Protein 8GPM (pdb70)

Organism: Acinetobacter baumannii (NCBI:txid470)

Foldseek 3Di:
DQWEEDPNATEAAPPQFFAPPQDHAYGAEYEEHLEYEEHPEYNHQPQAHEYEEHLEYHYHNEYEEEHHHAYFYAYALEYEEAQEYEYSEAEEHLEYEEANEYEYHLEYAEHLEYEYHPEYDDHNHYHYYQFYWYDHPIDTDGGDDPVRSVVSVVVSVVSSVVRVVCVVDPDDDDDDPDDDPPDDDPCPPPVVD

Nearest PDB structures (foldseek):
  8gpm-assembly1_A  TM=1.005E+00  e=8.589E-35  Acinetobacter baumannii
  8gpp-assembly1_C  TM=1.002E+00  e=5.415E-30  Acinetobacter baumannii
  2fko-assembly1_A  TM=9.819E-01  e=1.852E-15  Pyrococcus horikoshii OT3
  7zw9-assembly1_A-3  TM=9.863E-01  e=2.663E-15  Burkholderia pseudomallei
  1xhd-assembly1_A  TM=9.890E-01  e=2.805E-15  Bacillus cereus ATCC 14579

Sequence (193 aa):
MPCYSIDGVIPVVSPDAFVHPTAVLIGDVIIEAGVYVGPFASLRADFGRIHINQNANIQDSCTVHGFFPQSVTLVEEMGHIGHGAILHGCRIGKNVLVGMNSVILDYAEIGENTIIGANSLVKTTKDIIPANVLAMGSPAKVARDLSEQEKKWKTRGTQEYMELAQRCLNNSMQEVQPLSSESDDRLTYKDFSSSN

B-factor: mean 31.34, std 11.96, range [17.7, 109.55]

InterPro domains:
  IPR001451 Hexapeptide repeat [PF00132] (88-122)
  IPR011004 Trimeric LpxA-like superfamily [SSF51161] (2-171)
  IPR050484 Transferase Hexapeptide/Carbonic Anhydrase [PTHR13061] (5-174)

Radius of gyration: 17.25 Å; Cα contacts (8 Å, |Δi|>4): 550; chains: 1; bounding box: 54×41×32 Å

Structure (mmCIF, N/CA/C/O backbone):
data_8GPM
#
_entry.id   8GPM
#
_cell.length_a   108.698
_cell.length_b   108.698
_cell.length_c   108.698
_cell.angle_alpha   90.000
_cell.angle_beta   90.000
_cell.angle_gamma   90.000
#
_symmetry.space_group_name_H-M   'I 2 3'
#
loop_
_entity.id
_entity.type
_entity.pdbx_description
1 polymer 'Carbonic anhydrase'
2 non-polymer GLYCEROL
3 non-polymer 'ZINC ION'
4 non-polymer 'CALCIUM ION'
5 water water
#
loop_
_atom_site.group_PDB
_atom_site.id
_atom_site.type_symbol
_atom_site.label_atom_id
_atom_site.label_alt_id
_atom_site.label_comp_id
_atom_site.label_asym_id
_atom_site.label_entity_id
_atom_site.label_seq_id
_atom_site.pdbx_PDB_ins_code
_atom_site.Cartn_x
_atom_site.Cartn_y
_atom_site.Cartn_z
_atom_site.occupancy
_atom_site.B_iso_or_equiv
_atom_site.auth_seq_id
_atom_site.auth_comp_id
_atom_site.auth_asym_id
_atom_site.auth_atom_id
_atom_site.pdbx_PDB_model_num
ATOM 1 N N . MET A 1 1 ? 10.477 -12.436 3.588 1.00 52.11 1 MET A N 1
ATOM 2 C CA . MET A 1 1 ? 11.337 -13.203 2.679 1.00 47.99 1 MET A CA 1
ATOM 3 C C . MET A 1 1 ? 12.546 -13.773 3.429 1.00 41.17 1 MET A C 1
ATOM 4 O O . MET A 1 1 ? 13.390 -13.010 3.913 1.00 43.11 1 MET A O 1
ATOM 6 N N . PRO A 1 2 ? 12.664 -15.102 3.546 1.00 38.82 2 PRO A N 1
ATOM 7 C CA . PRO A 1 2 ? 13.789 -15.626 4.316 1.00 33.91 2 PRO A CA 1
ATOM 8 C C . PRO A 1 2 ? 15.094 -15.628 3.540 1.00 30.21 2 PRO A C 1
ATOM 9 O O . PRO A 1 2 ? 16.125 -15.820 4.178 1.00 29.65 2 PRO A O 1
ATOM 13 N N . CYS A 1 3 ? 15.102 -15.347 2.224 1.00 32.37 3 CYS A N 1
ATOM 14 C CA . CYS A 1 3 ? 16.319 -15.487 1.415 1.00 34.26 3 CYS A CA 1
ATOM 15 C C . CYS A 1 3 ? 16.992 -14.143 1.129 1.00 28.91 3 CYS A C 1
ATOM 16 O O . CYS A 1 3 ? 16.331 -13.139 0.844 1.00 26.61 3 CYS A O 1
ATOM 19 N N . TYR A 1 4 ? 18.326 -14.124 1.240 1.00 27.38 4 TYR A N 1
ATOM 20 C CA . TYR A 1 4 ? 19.131 -12.924 1.025 1.00 24.58 4 TYR A CA 1
ATOM 21 C C . TYR A 1 4 ? 20.287 -13.290 0.131 1.00 26.01 4 TYR A C 1
ATOM 22 O O . TYR A 1 4 ? 20.896 -14.341 0.340 1.00 27.39 4 TYR A O 1
ATOM 31 N N . SER A 1 5 ? 20.584 -12.450 -0.867 1.00 24.30 5 SER A N 1
ATOM 32 C CA . SER A 1 5 ? 21.791 -12.660 -1.648 1.00 24.67 5 SER A CA 1
ATOM 33 C C . SER A 1 5 ? 22.949 -11.870 -1.042 1.00 26.10 5 SER A C 1
ATOM 34 O O . SER A 1 5 ? 22.766 -10.940 -0.253 1.00 29.65 5 SER A O 1
ATOM 37 N N . ILE A 1 6 ? 24.160 -12.285 -1.382 1.00 27.28 6 ILE A N 1
ATOM 38 C CA . ILE A 1 6 ? 25.357 -11.521 -1.043 1.00 24.25 6 ILE A CA 1
ATOM 39 C C . ILE A 1 6 ? 26.312 -11.704 -2.196 1.00 27.05 6 ILE A C 1
ATOM 40 O O . ILE A 1 6 ? 26.437 -12.814 -2.717 1.00 26.98 6 ILE A O 1
ATOM 45 N N . ASP A 1 7 ? 26.910 -10.606 -2.662 1.00 23.88 7 ASP A N 1
ATOM 46 C CA . ASP A 1 7 ? 27.783 -10.645 -3.834 1.00 27.38 7 ASP A CA 1
ATOM 47 C C . ASP A 1 7 ? 27.066 -11.257 -5.036 1.00 29.41 7 ASP A C 1
ATOM 48 O O . ASP A 1 7 ? 27.714 -11.826 -5.928 1.00 30.84 7 ASP A O 1
ATOM 53 N N . GLY A 1 8 ? 25.735 -11.148 -5.070 1.00 25.88 8 GLY A N 1
ATOM 54 C CA . GLY A 1 8 ? 24.953 -11.633 -6.189 1.00 28.77 8 GLY A CA 1
ATOM 55 C C . GLY A 1 8 ? 24.632 -13.106 -6.133 1.00 31.31 8 GLY A C 1
ATOM 56 O O . GLY A 1 8 ? 23.967 -13.620 -7.054 1.00 26.02 8 GLY A O 1
ATOM 57 N N . VAL A 1 9 ? 25.035 -13.794 -5.064 1.00 25.33 9 VAL A N 1
ATOM 58 C CA . VAL A 1 9 ? 24.824 -15.238 -4.931 1.00 23.72 9 VAL A CA 1
ATOM 59 C C . VAL A 1 9 ? 23.497 -15.474 -4.227 1.00 25.52 9 VAL A C 1
ATOM 60 O O . VAL A 1 9 ? 23.266 -14.952 -3.118 1.00 25.66 9 VAL A O 1
ATOM 64 N N . ILE A 1 10 ? 22.634 -16.268 -4.852 1.00 27.18 10 ILE A N 1
ATOM 65 C CA . ILE A 1 10 ? 21.215 -16.388 -4.494 1.00 23.97 10 ILE A CA 1
ATOM 66 C C . ILE A 1 10 ? 20.953 -17.791 -3.957 1.00 24.08 10 ILE A C 1
ATOM 67 O O . ILE A 1 10 ? 21.297 -18.764 -4.631 1.00 24.60 10 ILE A O 1
ATOM 72 N N . PRO A 1 11 ? 20.271 -17.950 -2.818 1.00 27.46 11 PRO A N 1
ATOM 73 C CA . PRO A 1 11 ? 19.939 -19.313 -2.371 1.00 22.70 11 PRO A CA 1
ATOM 74 C C . PRO A 1 11 ? 19.069 -20.076 -3.354 1.00 27.68 11 PRO A C 1
ATOM 75 O O . PRO A 1 11 ? 18.290 -19.486 -4.096 1.00 25.85 11 PRO A O 1
ATOM 79 N N . VAL A 1 12 ? 19.234 -21.413 -3.355 1.00 25.41 12 VAL A N 1
ATOM 80 C CA . VAL A 1 12 ? 18.444 -22.335 -4.184 1.00 24.71 12 VAL A CA 1
ATOM 81 C C . VAL A 1 12 ? 17.528 -23.100 -3.230 1.00 25.29 12 VAL A C 1
ATOM 82 O O . VAL A 1 12 ? 18.014 -23.731 -2.286 1.00 25.31 12 VAL A O 1
ATOM 86 N N . VAL A 1 13 ? 16.202 -23.049 -3.450 1.00 25.57 13 VAL A N 1
ATOM 87 C CA . VAL A 1 13 ? 15.271 -23.731 -2.545 1.00 24.10 13 VAL A CA 1
ATOM 88 C C . VAL A 1 13 ? 14.301 -24.555 -3.382 1.00 29.23 13 VAL A C 1
ATOM 89 O O . VAL A 1 13 ? 13.576 -23.997 -4.216 1.00 26.27 13 VAL A O 1
ATOM 93 N N . SER A 1 14 ? 14.284 -25.875 -3.150 1.00 25.72 14 SER A N 1
ATOM 94 C CA . SER A 1 14 ? 13.325 -26.738 -3.832 1.00 23.14 14 SER A CA 1
ATOM 95 C C . SER A 1 14 ? 11.907 -26.276 -3.505 1.00 24.24 14 SER A C 1
ATOM 96 O O . SER A 1 14 ? 11.606 -26.002 -2.345 1.00 25.27 14 SER A O 1
ATOM 99 N N . PRO A 1 15 ? 10.999 -26.225 -4.489 1.00 27.61 15 PRO A N 1
ATOM 100 C CA . PRO A 1 15 ? 9.592 -25.938 -4.161 1.00 29.39 15 PRO A CA 1
ATOM 101 C C . PRO A 1 15 ? 8.958 -26.987 -3.263 1.00 30.06 15 PRO A C 1
ATOM 102 O O . PRO A 1 15 ? 7.888 -26.732 -2.687 1.00 29.82 15 PRO A O 1
ATOM 106 N N . ASP A 1 16 ? 9.584 -28.148 -3.113 1.00 28.62 16 ASP A N 1
ATOM 107 C CA . ASP A 1 16 ? 9.086 -29.212 -2.249 1.00 28.42 16 ASP A CA 1
ATOM 108 C C . ASP A 1 16 ? 9.754 -29.232 -0.877 1.00 27.48 16 ASP A C 1
ATOM 109 O O . ASP A 1 16 ? 9.563 -30.194 -0.130 1.00 26.37 16 ASP A O 1
ATOM 114 N N . ALA A 1 17 ? 10.518 -28.202 -0.534 1.00 25.96 17 ALA A N 1
ATOM 115 C CA . ALA A 1 17 ? 11.000 -27.972 0.833 1.00 24.53 17 ALA A CA 1
ATOM 116 C C . ALA A 1 17 ? 10.146 -26.913 1.534 1.00 26.61 17 ALA A C 1
ATOM 117 O O . ALA A 1 17 ? 9.575 -26.020 0.892 1.00 27.64 17 ALA A O 1
ATOM 119 N N . PHE A 1 18 ? 10.059 -27.000 2.865 1.00 24.16 18 PHE A N 1
ATOM 120 C CA . PHE A 1 18 ? 9.443 -25.935 3.639 1.00 24.01 18 PHE A CA 1
ATOM 121 C C . PHE A 1 18 ? 10.508 -25.138 4.374 1.00 28.77 18 PHE A C 1
ATOM 122 O O . PHE A 1 18 ? 11.224 -25.706 5.201 1.00 24.84 18 PHE A O 1
ATOM 130 N N . VAL A 1 19 ? 10.553 -23.815 4.149 1.00 22.45 19 VAL A N 1
ATOM 131 C CA . VAL A 1 19 ? 11.434 -22.928 4.914 1.00 22.91 19 VAL A CA 1
ATOM 132 C C . VAL A 1 19 ? 10.544 -21.982 5.689 1.00 24.84 19 VAL A C 1
ATOM 133 O O . VAL A 1 19 ? 9.786 -21.212 5.083 1.00 25.46 19 VAL A O 1
ATOM 137 N N . HIS A 1 20 ? 10.632 -22.029 7.025 1.00 23.35 20 HIS A N 1
ATOM 138 C CA . HIS A 1 20 ? 9.757 -21.178 7.803 1.00 19.58 20 HIS A CA 1
ATOM 139 C C . HIS A 1 20 ? 10.046 -19.721 7.444 1.00 23.34 20 HIS A C 1
ATOM 140 O O . HIS A 1 20 ? 11.198 -19.364 7.219 1.00 23.05 20 HIS A O 1
ATOM 147 N N . PRO A 1 21 ? 9.026 -18.866 7.345 1.00 22.77 21 PRO A N 1
ATOM 148 C CA . PRO A 1 21 ? 9.266 -17.4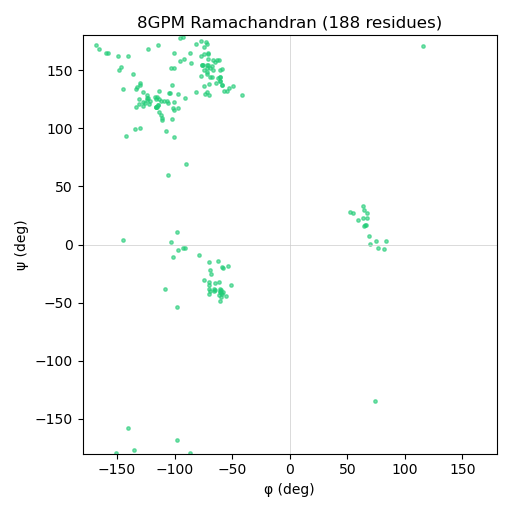68 6.956 1.00 25.56 21 PRO A CA 1
ATOM 149 C C . PRO A 1 21 ? 10.207 -16.725 7.859 1.00 25.66 21 PRO A C 1
ATOM 150 O O . PRO A 1 21 ? 10.751 -15.701 7.423 1.00 25.25 21 PRO A O 1
ATOM 154 N N . THR A 1 22 ? 10.422 -17.185 9.102 1.00 23.43 22 THR A N 1
ATOM 155 C CA . THR A 1 22 ? 11.359 -16.516 10.006 1.00 22.28 22 THR A CA 1
ATOM 156 C C . THR A 1 22 ? 12.779 -17.079 9.960 1.00 27.05 22 THR A C 1
ATOM 157 O O . THR A 1 22 ? 13.647 -16.546 10.657 1.00 28.97 22 THR A O 1
ATOM 161 N N . ALA A 1 23 ? 13.045 -18.131 9.179 1.00 20.91 23 ALA A N 1
ATOM 162 C CA . ALA A 1 23 ? 14.438 -18.526 9.026 1.00 21.08 23 ALA A CA 1
ATOM 163 C C . ALA A 1 23 ? 15.147 -17.523 8.113 1.00 22.63 23 ALA A C 1
ATOM 164 O O . ALA A 1 23 ? 14.531 -16.632 7.533 1.00 27.38 23 ALA A O 1
ATOM 166 N N . VAL A 1 24 ? 16.475 -17.632 8.039 1.00 20.48 24 VAL A N 1
ATOM 167 C CA . VAL A 1 24 ? 17.284 -16.772 7.170 1.00 23.51 24 VAL A CA 1
ATOM 168 C C . VAL A 1 24 ? 18.212 -17.664 6.373 1.00 27.27 24 VAL A C 1
ATOM 169 O O . VAL A 1 24 ? 19.000 -18.419 6.970 1.00 22.55 24 VAL A O 1
ATOM 173 N N . LEU A 1 25 ? 18.161 -17.534 5.029 1.00 24.12 25 LEU A N 1
ATOM 174 C CA . LEU A 1 25 ? 19.079 -18.208 4.128 1.00 20.73 25 LEU A CA 1
ATOM 175 C C . LEU A 1 25 ? 19.871 -17.117 3.435 1.00 20.63 25 LEU A C 1
ATOM 176 O O . LEU A 1 25 ? 19.274 -16.201 2.861 1.00 22.60 25 LEU A O 1
ATOM 181 N N . ILE A 1 26 ? 21.200 -17.187 3.517 1.00 22.82 26 ILE A N 1
ATOM 182 C CA . ILE A 1 26 ? 22.077 -16.154 2.948 1.00 23.12 26 ILE A CA 1
ATOM 183 C C . ILE A 1 26 ? 23.048 -16.798 1.969 1.00 22.48 26 ILE A C 1
ATOM 184 O O . ILE A 1 26 ? 23.751 -17.749 2.329 1.00 21.36 26 ILE A O 1
ATOM 189 N N . GLY A 1 27 ? 23.119 -16.251 0.754 1.00 24.09 27 GLY A N 1
ATOM 190 C CA . GLY A 1 27 ? 24.220 -16.636 -0.141 1.00 21.96 27 GLY A CA 1
ATOM 191 C C . GLY A 1 27 ? 24.089 -18.031 -0.740 1.00 26.95 27 GLY A C 1
ATOM 192 O O . GLY A 1 27 ? 23.006 -18.413 -1.212 1.00 24.62 27 GLY A O 1
ATOM 193 N N . ASP A 1 28 ? 25.171 -18.814 -0.729 1.00 21.97 28 ASP A N 1
ATOM 194 C CA . ASP A 1 28 ? 25.181 -20.076 -1.484 1.00 24.36 28 ASP A CA 1
ATOM 195 C C . ASP A 1 28 ? 24.674 -21.233 -0.619 1.00 25.26 28 ASP A C 1
ATOM 196 O O . ASP A 1 28 ? 25.416 -22.156 -0.258 1.00 24.18 28 ASP A O 1
ATOM 201 N N . VAL A 1 29 ? 23.375 -21.175 -0.323 1.00 23.65 29 VAL A N 1
ATOM 202 C CA . VAL A 1 29 ? 22.644 -22.245 0.363 1.00 22.45 29 VAL A CA 1
ATOM 203 C C . VAL A 1 29 ? 21.807 -22.988 -0.663 1.00 24.80 29 VAL A C 1
ATOM 204 O O . VAL A 1 29 ? 21.076 -22.362 -1.435 1.00 24.62 29 VAL A O 1
ATOM 208 N N . ILE A 1 30 ? 21.887 -24.312 -0.678 1.00 21.65 30 ILE A N 1
ATOM 209 C CA . ILE A 1 30 ? 21.072 -25.110 -1.586 1.00 22.23 30 ILE A CA 1
ATOM 210 C C . ILE A 1 30 ? 20.234 -26.059 -0.739 1.00 26.35 30 ILE A C 1
ATOM 211 O O . ILE A 1 30 ? 20.789 -26.861 0.018 1.00 24.06 30 ILE A O 1
ATOM 216 N N . ILE A 1 31 ? 18.910 -25.996 -0.900 1.00 23.72 31 ILE A N 1
ATOM 217 C CA . ILE A 1 31 ? 17.980 -26.820 -0.129 1.00 25.53 31 ILE A CA 1
ATOM 218 C C . ILE A 1 31 ? 17.272 -27.764 -1.092 1.00 24.69 31 ILE A C 1
ATOM 219 O O . ILE A 1 31 ? 16.624 -27.307 -2.046 1.00 24.81 31 ILE A O 1
ATOM 224 N N . GLU A 1 32 ? 17.314 -29.075 -0.797 1.00 24.52 32 GLU A N 1
ATOM 225 C CA . GLU A 1 32 ? 16.682 -30.073 -1.656 1.00 24.98 32 GLU A CA 1
ATOM 226 C C . GLU A 1 32 ? 15.249 -30.384 -1.193 1.00 25.06 32 GLU A C 1
ATOM 227 O O . GLU A 1 32 ? 14.769 -29.897 -0.160 1.00 23.12 32 GLU A O 1
ATOM 233 N N . ALA A 1 33 ? 14.566 -31.265 -1.934 1.00 27.60 33 ALA A N 1
ATOM 234 C CA . ALA A 1 33 ? 13.142 -31.529 -1.672 1.00 26.35 33 ALA A CA 1
ATOM 235 C C . ALA A 1 33 ? 12.927 -32.211 -0.326 1.00 25.08 33 ALA A C 1
ATOM 236 O O . ALA A 1 33 ? 13.764 -32.986 0.146 1.00 27.04 33 ALA A O 1
ATOM 238 N N . GLY A 1 34 ? 11.767 -31.952 0.279 1.00 27.44 34 GLY A N 1
ATOM 239 C CA . GLY A 1 34 ? 11.391 -32.646 1.499 1.00 28.07 34 GLY A CA 1
ATOM 240 C C . GLY A 1 34 ? 11.989 -32.087 2.770 1.00 29.00 34 GLY A C 1
ATOM 241 O O . GLY A 1 34 ? 11.666 -32.577 3.864 1.00 25.11 34 GLY A O 1
ATOM 242 N N . VAL A 1 35 ? 12.852 -31.074 2.670 1.00 23.63 35 VAL A N 1
ATOM 243 C CA . VAL A 1 35 ? 13.553 -30.518 3.828 1.00 23.06 35 VAL A CA 1
ATOM 244 C C . VAL A 1 35 ? 12.609 -29.628 4.636 1.00 23.24 35 VAL A C 1
ATOM 245 O O . VAL A 1 35 ? 11.719 -28.977 4.084 1.00 25.30 35 VAL A O 1
ATOM 249 N N . TYR A 1 36 ? 12.775 -29.639 5.956 1.00 19.95 36 TYR A N 1
ATOM 250 C CA . TYR A 1 36 ? 12.104 -28.700 6.851 1.00 23.17 36 TYR A CA 1
ATOM 251 C C . TYR A 1 36 ? 13.183 -27.809 7.452 1.00 22.34 36 TYR A C 1
ATOM 252 O O . TYR A 1 36 ? 14.144 -28.323 8.054 1.00 21.81 36 TYR A O 1
ATOM 261 N N . VAL A 1 37 ? 13.016 -26.482 7.313 1.00 21.50 37 VAL A N 1
ATOM 262 C CA . VAL A 1 37 ? 13.862 -25.497 7.975 1.00 22.44 37 VAL A CA 1
ATOM 263 C C . VAL A 1 37 ? 12.983 -24.713 8.942 1.00 23.77 37 VAL A C 1
ATOM 264 O O . VAL A 1 37 ? 11.998 -24.083 8.525 1.00 22.04 37 VAL A O 1
ATOM 268 N N . GLY A 1 38 ? 13.300 -24.790 10.242 1.00 20.02 38 GLY A N 1
ATOM 269 C CA . GLY A 1 38 ? 12.440 -24.224 11.268 1.00 20.42 38 GLY A CA 1
ATOM 270 C C . GLY A 1 38 ? 12.669 -22.751 11.588 1.00 22.26 38 GLY A C 1
ATOM 271 O O . GLY A 1 38 ? 13.569 -22.079 11.024 1.00 20.44 38 GLY A O 1
ATOM 272 N N . PRO A 1 39 ? 11.884 -22.228 12.540 1.00 22.01 39 PRO A N 1
ATOM 273 C CA . PRO A 1 39 ? 12.019 -20.807 12.908 1.00 22.09 39 PRO A CA 1
ATOM 274 C C . PRO A 1 39 ? 13.413 -20.433 13.395 1.00 22.30 39 PRO A C 1
ATOM 275 O O . PRO A 1 39 ? 14.020 -21.126 14.208 1.00 22.11 39 PRO A O 1
ATOM 279 N N . PHE A 1 40 ? 13.888 -19.276 12.921 1.00 22.61 40 PHE A N 1
ATOM 280 C CA . PHE A 1 40 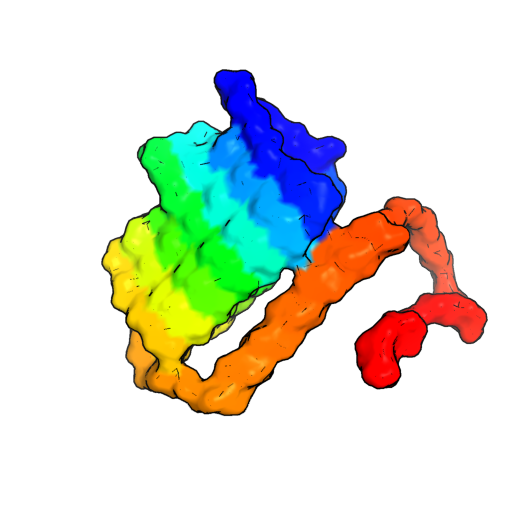? 15.174 -18.702 13.325 1.00 19.45 40 PHE A CA 1
ATOM 281 C C . PHE A 1 40 ? 16.367 -19.622 13.018 1.00 20.99 40 PHE A C 1
ATOM 282 O O . PHE A 1 40 ? 17.471 -19.468 13.600 1.00 22.93 40 PHE A O 1
ATOM 290 N N . ALA A 1 41 ? 16.209 -20.556 12.104 1.00 21.84 41 ALA A N 1
ATOM 291 C CA . ALA A 1 41 ? 17.383 -21.259 11.605 1.00 18.12 41 ALA A CA 1
ATOM 292 C C . ALA A 1 41 ? 18.151 -20.296 10.731 1.00 20.35 41 ALA A C 1
ATOM 293 O O . ALA A 1 41 ? 17.571 -19.712 9.813 1.00 22.25 41 ALA A O 1
ATOM 295 N N . SER A 1 42 ? 19.457 -20.179 10.950 1.00 19.19 42 SER A N 1
ATOM 296 C CA . SER A 1 42 ? 20.284 -19.310 10.120 1.00 23.00 42 SER A CA 1
ATOM 297 C C . SER A 1 42 ? 21.196 -20.190 9.282 1.00 23.21 42 SER A C 1
ATOM 298 O O . SER A 1 42 ? 22.120 -20.812 9.828 1.00 20.06 42 SER A O 1
ATOM 301 N N . LEU A 1 43 ? 20.903 -20.288 7.971 1.00 22.63 43 LEU A N 1
ATOM 302 C CA . LEU A 1 43 ? 21.744 -21.017 7.012 1.00 22.31 43 LEU A CA 1
ATOM 303 C C . LEU A 1 43 ? 22.570 -19.969 6.280 1.00 21.78 43 LEU A C 1
ATOM 304 O O . LEU A 1 43 ? 22.108 -19.378 5.287 1.00 23.00 43 LEU A O 1
ATOM 309 N N . ARG A 1 44 ? 23.775 -19.685 6.794 1.00 22.36 44 ARG A N 1
ATOM 310 C CA . ARG A 1 44 ? 24.516 -18.478 6.370 1.00 22.55 44 ARG A CA 1
ATOM 311 C C . ARG A 1 44 ? 25.684 -18.909 5.501 1.00 22.14 44 ARG A C 1
ATOM 312 O O . ARG A 1 44 ? 26.739 -19.314 6.003 1.00 23.62 44 ARG A O 1
ATOM 320 N N . ALA A 1 45 ? 25.492 -18.842 4.177 1.00 21.73 45 ALA A N 1
ATOM 321 C CA . ALA A 1 45 ? 26.520 -19.261 3.224 1.00 23.00 45 ALA A CA 1
ATOM 322 C C . ALA A 1 45 ? 27.156 -18.010 2.600 1.00 22.30 45 ALA A C 1
ATOM 323 O O . ALA A 1 45 ? 27.095 -17.776 1.381 1.00 24.31 45 ALA A O 1
ATOM 325 N N . ASP A 1 46 ? 27.746 -17.156 3.455 1.00 22.37 46 ASP A N 1
ATOM 326 C CA . ASP A 1 46 ? 28.439 -15.946 3.032 1.00 23.82 46 ASP A CA 1
ATOM 327 C C . ASP A 1 46 ? 29.946 -16.084 3.025 1.00 27.43 46 ASP A C 1
ATOM 328 O O . ASP A 1 46 ? 30.630 -15.210 2.466 1.00 23.78 46 ASP A O 1
ATOM 333 N N . PHE A 1 47 ? 30.479 -17.168 3.604 1.00 26.14 47 PHE A N 1
ATOM 334 C CA . PHE A 1 47 ? 31.885 -17.490 3.443 1.00 24.53 47 PHE A CA 1
ATOM 335 C C . PHE A 1 47 ? 32.100 -18.695 2.538 1.00 24.76 47 PHE A C 1
ATOM 336 O O . PHE A 1 47 ? 33.073 -18.742 1.767 1.00 28.19 47 PHE A O 1
ATOM 344 N N . GLY A 1 48 ? 31.232 -19.683 2.643 1.00 24.41 48 GLY A N 1
ATOM 345 C CA . GLY A 1 48 ? 31.312 -20.883 1.816 1.00 25.55 48 GLY A CA 1
ATOM 346 C C . GLY A 1 48 ? 29.936 -21.342 1.378 1.00 28.00 48 GLY A C 1
ATOM 347 O O . GLY A 1 48 ? 28.991 -20.553 1.399 1.00 31.22 48 GLY A O 1
ATOM 348 N N . ARG A 1 49 ? 29.802 -22.619 1.019 1.00 22.62 49 ARG A N 1
ATOM 349 C CA . ARG A 1 49 ? 28.542 -23.177 0.558 1.00 22.89 49 ARG A CA 1
ATOM 350 C C . ARG A 1 49 ? 27.888 -23.997 1.670 1.00 25.73 49 ARG A C 1
ATOM 351 O O . ARG A 1 49 ? 28.571 -24.595 2.497 1.00 23.88 49 ARG A O 1
ATOM 359 N N . ILE A 1 50 ? 26.564 -24.077 1.642 1.00 19.99 50 ILE A N 1
ATOM 360 C CA . ILE A 1 50 ? 25.811 -24.986 2.509 1.00 20.25 50 ILE A CA 1
ATOM 361 C C . ILE A 1 50 ? 24.919 -25.781 1.593 1.00 23.44 50 ILE A C 1
ATOM 362 O O . ILE A 1 50 ? 24.249 -25.199 0.734 1.00 24.75 50 ILE A O 1
ATOM 367 N N . HIS A 1 51 ? 24.902 -27.108 1.745 1.00 20.19 51 HIS A N 1
ATOM 368 C CA . HIS A 1 51 ? 24.009 -27.940 0.951 1.00 20.89 51 HIS A CA 1
ATOM 369 C C . HIS A 1 51 ? 23.233 -28.823 1.921 1.00 23.30 51 HIS A C 1
ATOM 370 O O . HIS A 1 51 ? 23.846 -29.573 2.678 1.00 23.99 51 HIS A O 1
ATOM 377 N N . ILE A 1 52 ? 21.900 -28.743 1.886 1.00 21.97 52 ILE A N 1
ATOM 378 C CA . ILE A 1 52 ? 21.007 -29.543 2.726 1.00 24.52 52 ILE A CA 1
ATOM 379 C C . ILE A 1 52 ? 20.276 -30.507 1.796 1.00 24.47 52 ILE A C 1
ATOM 380 O O . ILE A 1 52 ? 19.422 -30.098 0.995 1.00 25.15 52 ILE A O 1
ATOM 385 N N . ASN A 1 53 ? 20.581 -31.805 1.911 1.00 24.69 53 ASN A N 1
ATOM 386 C CA . ASN A 1 53 ? 20.064 -32.826 1.008 1.00 22.53 53 ASN A CA 1
ATOM 387 C C . ASN A 1 53 ? 18.638 -33.254 1.396 1.00 22.40 53 ASN A C 1
ATOM 388 O O . ASN A 1 53 ? 18.088 -32.847 2.427 1.00 23.38 53 ASN A O 1
ATOM 393 N N . GLN A 1 54 ? 18.028 -34.075 0.545 1.00 23.65 54 GLN A N 1
ATOM 394 C CA . GLN A 1 54 ? 16.580 -34.305 0.636 1.00 25.42 54 GLN A CA 1
ATOM 395 C C . GLN A 1 54 ? 16.133 -34.917 1.978 1.00 28.83 54 GLN A C 1
ATOM 396 O O . GLN A 1 54 ? 16.829 -35.739 2.582 1.00 25.25 54 GLN A O 1
ATOM 402 N N . ASN A 1 55 ? 14.946 -34.505 2.453 1.00 25.26 55 ASN A N 1
ATOM 403 C CA . ASN A 1 55 ? 14.285 -35.117 3.613 1.00 21.04 55 ASN A CA 1
ATOM 404 C C . ASN A 1 55 ? 15.048 -34.895 4.917 1.00 23.04 55 ASN A C 1
ATOM 405 O O . ASN A 1 55 ? 14.773 -35.571 5.921 1.00 25.79 55 ASN A O 1
ATOM 410 N N . ALA A 1 56 ? 15.978 -33.942 4.944 1.00 22.89 56 ALA A N 1
ATOM 411 C CA . ALA A 1 56 ? 16.646 -33.529 6.180 1.00 24.12 56 ALA A CA 1
ATOM 412 C C . ALA A 1 56 ? 15.838 -32.447 6.916 1.00 24.28 56 ALA A C 1
ATOM 413 O O . ALA A 1 56 ? 14.929 -31.821 6.360 1.00 22.86 56 ALA A O 1
ATOM 415 N N . ASN A 1 57 ? 16.170 -32.223 8.192 1.00 23.29 57 ASN A N 1
ATOM 416 C CA . ASN A 1 57 ? 15.520 -31.102 8.853 1.00 23.71 57 ASN A CA 1
ATOM 417 C C . ASN A 1 57 ? 16.532 -30.306 9.662 1.00 21.46 57 ASN A C 1
ATOM 418 O O . ASN A 1 57 ? 17.521 -30.850 10.191 1.00 22.28 57 ASN A O 1
ATOM 423 N N . ILE A 1 58 ? 16.292 -28.989 9.721 1.00 18.31 58 ILE A N 1
ATOM 424 C CA . ILE A 1 58 ? 17.083 -28.041 10.509 1.00 20.68 58 ILE A CA 1
ATOM 425 C C . ILE A 1 58 ? 16.093 -27.354 11.456 1.00 20.44 58 ILE A C 1
ATOM 426 O O . ILE A 1 58 ? 15.124 -26.725 10.994 1.00 21.07 58 ILE A O 1
ATOM 431 N N . GLN A 1 59 ? 16.328 -27.467 12.764 1.00 20.20 59 GLN A N 1
ATOM 432 C CA . GLN A 1 59 ? 15.322 -27.061 13.733 1.00 19.52 59 GLN A CA 1
ATOM 433 C C . GLN A 1 59 ? 15.586 -25.650 14.266 1.00 21.43 59 GLN A C 1
ATOM 434 O O . GLN A 1 59 ? 16.398 -24.870 13.719 1.00 22.01 59 GLN A O 1
ATOM 440 N N . ASP A 1 60 ? 14.863 -25.298 15.319 1.00 19.13 60 ASP A N 1
ATOM 441 C CA . ASP A 1 60 ? 14.677 -23.886 15.656 1.00 21.62 60 ASP A CA 1
ATOM 442 C C . ASP A 1 60 ? 15.985 -23.274 16.168 1.00 23.93 60 ASP A C 1
ATOM 443 O O . ASP A 1 60 ? 16.698 -23.871 16.994 1.00 21.82 60 ASP A O 1
ATOM 448 N N . SER A 1 61 ? 16.274 -22.052 15.714 1.00 18.44 61 SER A N 1
ATOM 449 C CA . SER A 1 61 ? 17.503 -21.326 16.148 1.00 18.17 61 SER A CA 1
ATOM 450 C C . SER A 1 61 ? 18.778 -22.170 15.968 1.00 24.53 61 SER A C 1
ATOM 451 O O . SER A 1 61 ? 19.791 -21.924 16.643 1.00 23.46 61 SER A O 1
ATOM 454 N N . CYS A 1 62 ? 18.776 -23.091 15.016 1.00 21.57 62 CYS A N 1
ATOM 455 C CA . CYS A 1 62 ? 20.020 -23.748 14.582 1.00 19.25 62 CYS A CA 1
ATOM 456 C C . CYS A 1 62 ? 20.801 -22.777 13.730 1.00 22.15 62 CYS A C 1
ATOM 457 O O . CYS A 1 62 ? 20.214 -21.924 13.078 1.00 23.35 62 CYS A O 1
ATOM 460 N N . THR A 1 63 ? 22.121 -22.961 13.681 1.00 20.14 63 THR A N 1
ATOM 461 C CA . THR A 1 63 ? 22.972 -22.144 12.808 1.00 18.83 63 THR A CA 1
ATOM 462 C C . THR A 1 63 ? 23.861 -23.073 12.010 1.00 22.99 63 THR A C 1
ATOM 463 O O . THR A 1 63 ? 24.415 -24.028 12.554 1.00 21.36 63 THR A O 1
ATOM 467 N N . VAL A 1 64 ? 24.003 -22.776 10.725 1.00 20.60 64 VAL A N 1
ATOM 468 C CA . VAL A 1 64 ? 24.893 -23.523 9.834 1.00 19.53 64 VAL A CA 1
ATOM 469 C C . VAL A 1 64 ? 25.786 -22.468 9.215 1.00 22.73 64 VAL A C 1
ATOM 470 O O . VAL A 1 64 ? 25.284 -21.493 8.651 1.00 23.37 64 VAL A O 1
ATOM 474 N N . HIS A 1 65 ? 27.101 -22.608 9.397 1.00 21.29 65 HIS A N 1
ATOM 475 C CA . HIS A 1 65 ? 28.058 -21.626 8.888 1.00 21.47 65 HIS A CA 1
ATOM 476 C C . HIS A 1 65 ? 29.366 -22.343 8.589 1.00 23.01 65 HIS A C 1
ATOM 477 O O . HIS A 1 65 ? 29.452 -23.563 8.694 1.00 24.71 65 HIS A O 1
ATOM 484 N N . GLY A 1 66 ? 30.362 -21.590 8.124 1.00 24.42 66 GLY A N 1
ATOM 485 C CA . GLY A 1 66 ? 31.635 -22.236 7.801 1.00 23.98 66 GLY A CA 1
ATOM 486 C C . GLY A 1 66 ? 32.690 -21.174 7.568 1.00 27.80 66 GLY A C 1
ATOM 487 O O . GLY A 1 66 ? 32.388 -19.985 7.513 1.00 30.30 66 GLY A O 1
ATOM 488 N N . PHE A 1 67 ? 33.940 -21.617 7.429 1.00 25.96 67 PHE A N 1
ATOM 489 C CA A PHE A 1 67 ? 34.983 -20.644 7.118 0.51 27.59 67 PHE A CA 1
ATOM 490 C CA B PHE A 1 67 ? 35.077 -20.763 7.100 0.49 27.82 67 PHE A CA 1
ATOM 491 C C . PHE A 1 67 ? 35.063 -20.406 5.616 1.00 27.24 67 PHE A C 1
ATOM 492 O O . PHE A 1 67 ? 34.341 -21.011 4.825 1.00 29.41 67 PHE A O 1
ATOM 507 N N . PRO A 1 68 ? 35.879 -19.440 5.190 1.00 27.60 68 PRO A N 1
ATOM 508 C CA . PRO A 1 68 ? 35.932 -19.089 3.764 1.00 25.45 68 PRO A CA 1
ATOM 509 C C . PRO A 1 68 ? 36.217 -20.302 2.892 1.00 31.06 68 PRO A C 1
ATOM 510 O O . PRO A 1 68 ? 37.153 -21.080 3.142 1.00 31.98 68 PRO A O 1
ATOM 514 N N . GLN A 1 69 ? 35.407 -20.432 1.840 1.00 28.86 69 GLN A N 1
ATOM 515 C CA . GLN A 1 69 ? 35.530 -21.471 0.822 1.00 29.60 69 GLN A CA 1
ATOM 516 C C . GLN A 1 69 ? 35.278 -22.876 1.370 1.00 28.63 69 GLN A C 1
ATOM 517 O O . GLN A 1 69 ? 35.590 -23.870 0.710 1.00 27.18 69 GLN A O 1
ATOM 523 N N . SER A 1 70 ? 34.659 -22.983 2.540 1.00 25.37 70 SER A N 1
ATOM 524 C CA . SER A 1 70 ? 34.211 -24.265 3.095 1.00 27.67 70 SER A CA 1
ATOM 525 C C . SER A 1 70 ? 32.956 -24.782 2.380 1.00 30.92 70 SER A C 1
ATOM 526 O O . SER A 1 70 ? 32.255 -24.046 1.662 1.00 27.92 70 SER A O 1
ATOM 529 N N . VAL A 1 71 ? 32.668 -26.076 2.572 1.00 25.87 71 VAL A N 1
ATOM 530 C CA . VAL A 1 71 ? 31.393 -26.639 2.139 1.00 27.44 71 VAL A CA 1
ATOM 531 C C . VAL A 1 71 ? 30.810 -27.353 3.355 1.00 25.53 71 VAL A C 1
ATOM 532 O O . VAL A 1 71 ? 31.444 -28.269 3.895 1.00 29.23 71 VAL A O 1
ATOM 536 N N . THR A 1 72 ? 29.642 -26.917 3.815 1.00 21.69 72 THR A N 1
ATOM 537 C CA . THR A 1 72 ? 28.989 -27.539 4.970 1.00 22.86 72 THR A CA 1
ATOM 538 C C . THR A 1 72 ? 27.838 -28.356 4.435 1.00 24.50 72 THR A C 1
ATOM 539 O O . THR A 1 72 ? 26.964 -27.811 3.736 1.00 23.32 72 THR A O 1
ATOM 543 N N . LEU A 1 73 ? 27.843 -29.664 4.730 1.00 22.55 73 LEU A N 1
ATOM 544 C CA . LEU A 1 73 ? 26.956 -30.610 4.061 1.00 22.03 73 LEU A CA 1
ATOM 545 C C . LEU A 1 73 ? 26.099 -31.340 5.085 1.00 28.84 73 LEU A C 1
ATOM 546 O O . LEU A 1 73 ? 26.625 -31.920 6.055 1.00 25.61 73 LEU A O 1
ATOM 551 N N . VAL A 1 74 ? 24.775 -31.305 4.882 1.00 21.97 74 VAL A N 1
ATOM 552 C CA . VAL A 1 74 ? 23.877 -32.190 5.628 1.00 22.05 74 VAL A CA 1
ATOM 553 C C . VAL A 1 74 ? 23.285 -33.149 4.613 1.00 26.11 74 VAL A C 1
ATOM 554 O O . VAL A 1 74 ? 22.552 -32.727 3.704 1.00 24.93 74 VAL A O 1
ATOM 558 N N . GLU A 1 75 ? 23.631 -34.435 4.739 1.00 23.66 75 GLU A N 1
ATOM 559 C CA . GLU A 1 75 ? 23.127 -35.442 3.824 1.00 24.72 75 GLU A CA 1
ATOM 560 C C . GLU A 1 75 ? 21.683 -35.838 4.107 1.00 22.48 75 GLU A C 1
ATOM 561 O O . GLU A 1 75 ? 21.033 -35.380 5.051 1.00 23.56 75 GLU A O 1
ATOM 567 N N . GLU A 1 76 ? 21.180 -36.689 3.216 1.00 22.60 76 GLU A N 1
ATOM 568 C CA . GLU A 1 76 ? 19.781 -37.063 3.225 1.00 25.11 76 GLU A CA 1
ATOM 569 C C . GLU A 1 76 ? 19.343 -37.558 4.598 1.00 27.87 76 GLU A C 1
ATOM 570 O O . GLU A 1 76 ? 20.041 -38.356 5.219 1.00 25.71 76 GLU A O 1
ATOM 576 N N . MET A 1 77 ? 18.176 -37.073 5.064 1.00 22.34 77 MET A N 1
ATOM 577 C CA . MET A 1 77 ? 17.565 -37.479 6.340 1.00 25.25 77 MET A CA 1
ATOM 578 C C . MET A 1 77 ? 18.420 -37.074 7.556 1.00 24.58 77 MET A C 1
ATOM 579 O O . MET A 1 77 ? 18.212 -37.558 8.696 1.00 23.37 77 MET A O 1
ATOM 584 N N . GLY A 1 78 ? 19.378 -36.170 7.369 1.00 23.04 78 GLY A N 1
ATOM 585 C CA . GLY A 1 78 ? 20.016 -35.552 8.527 1.00 22.19 78 GLY A CA 1
ATOM 586 C C . GLY A 1 78 ? 19.007 -34.790 9.374 1.00 26.82 78 GLY A C 1
ATOM 587 O O . GLY A 1 78 ? 18.086 -34.156 8.854 1.00 25.13 78 GLY A O 1
ATOM 588 N N . HIS A 1 79 ? 19.199 -34.819 10.706 1.00 22.28 79 HIS A N 1
ATOM 589 C CA . HIS A 1 79 ? 18.150 -34.412 11.643 1.00 20.44 79 HIS A CA 1
ATOM 590 C C . HIS A 1 79 ? 18.860 -33.526 12.648 1.00 24.14 79 HIS A C 1
ATOM 591 O O . HIS A 1 79 ? 19.536 -34.035 13.539 1.00 23.04 79 HIS A O 1
ATOM 598 N N . ILE A 1 80 ? 18.757 -32.198 12.488 1.00 20.66 80 ILE A N 1
ATOM 599 C CA . ILE A 1 80 ? 19.584 -31.263 13.250 1.00 18.71 80 ILE A CA 1
ATOM 600 C C . ILE A 1 80 ? 18.726 -30.673 14.366 1.00 24.97 80 ILE A C 1
ATOM 601 O O . ILE A 1 80 ? 17.835 -29.861 14.104 1.00 22.27 80 ILE A O 1
ATOM 606 N N . GLY A 1 81 ? 18.994 -31.082 15.613 1.00 19.51 81 GLY A N 1
ATOM 607 C CA . GLY A 1 81 ? 18.134 -30.732 16.731 1.00 20.10 81 GLY A CA 1
ATOM 608 C C . GLY A 1 81 ? 18.206 -29.269 17.127 1.00 20.85 81 GLY A C 1
ATOM 609 O O . GLY A 1 81 ? 19.154 -28.570 16.842 1.00 22.04 81 GLY A O 1
ATOM 610 N N . HIS A 1 82 ? 17.150 -28.818 17.828 1.00 20.55 82 HIS A N 1
ATOM 611 C CA . HIS A 1 82 ? 17.010 -27.403 18.226 1.00 20.47 82 HIS A CA 1
ATOM 612 C C . HIS A 1 82 ? 18.323 -26.811 18.711 1.00 19.94 82 HIS A C 1
ATOM 613 O O . HIS A 1 82 ? 18.944 -27.336 19.640 1.00 20.22 82 HIS A O 1
ATOM 620 N N . GLY A 1 83 ? 18.699 -25.660 18.142 1.00 18.78 83 GLY A N 1
ATOM 621 C CA . GLY A 1 83 ? 19.831 -24.933 18.699 1.00 21.63 83 GLY A CA 1
ATOM 622 C C . GLY A 1 83 ? 21.184 -25.549 18.377 1.00 22.37 83 GLY A C 1
ATOM 623 O O . GLY A 1 83 ? 22.208 -25.012 18.818 1.00 21.75 83 GLY A O 1
ATOM 624 N N . ALA A 1 84 ? 21.235 -26.614 17.595 1.00 22.93 84 ALA A N 1
ATOM 625 C CA . ALA A 1 84 ? 22.559 -27.124 17.238 1.00 19.60 84 ALA A CA 1
ATOM 626 C C . ALA A 1 84 ? 23.252 -26.170 16.275 1.00 25.01 84 ALA A C 1
ATOM 627 O O . ALA A 1 84 ? 22.614 -25.449 15.498 1.00 21.41 84 ALA A O 1
ATOM 629 N N . ILE A 1 85 ? 24.587 -26.212 16.284 1.00 18.52 85 ILE A N 1
ATOM 630 C CA . ILE A 1 85 ? 25.384 -25.350 15.428 1.00 19.28 85 ILE A CA 1
ATOM 631 C C . ILE A 1 85 ? 26.303 -26.234 14.595 1.00 21.01 85 ILE A C 1
ATOM 632 O O . ILE A 1 85 ? 27.101 -27.010 15.149 1.00 19.85 85 ILE A O 1
ATOM 637 N N . LEU A 1 86 ? 26.230 -26.098 13.275 1.00 18.68 86 LEU A N 1
ATOM 638 C CA . LEU A 1 86 ? 27.055 -26.887 12.370 1.00 20.40 86 LEU A CA 1
ATOM 639 C C . LEU A 1 86 ? 28.034 -25.938 11.712 1.00 21.99 86 LEU A C 1
ATOM 640 O O . LEU A 1 86 ? 27.597 -24.977 11.090 1.00 22.48 86 LEU A O 1
ATOM 645 N N . HIS A 1 87 ? 29.354 -26.214 11.829 1.00 17.99 87 HIS A N 1
ATOM 646 C CA . HIS A 1 87 ? 30.349 -25.268 11.327 1.00 18.64 87 HIS A CA 1
ATOM 647 C C . HIS A 1 87 ? 31.336 -26.022 10.447 1.00 26.40 87 HIS A C 1
ATOM 648 O O . HIS A 1 87 ? 32.246 -26.671 10.965 1.00 23.34 87 HIS A O 1
ATOM 655 N N . GLY A 1 88 ? 31.164 -25.922 9.128 1.00 23.85 88 GLY A N 1
ATOM 656 C CA . GLY A 1 88 ? 32.195 -26.415 8.228 1.00 25.68 88 GLY A CA 1
ATOM 657 C C . GLY A 1 88 ? 32.380 -27.916 8.257 1.00 25.11 88 GLY A C 1
ATOM 658 O O . GLY A 1 88 ? 33.458 -28.399 7.878 1.00 24.77 88 GLY A O 1
ATOM 659 N N . CYS A 1 89 ? 31.334 -28.662 8.606 1.00 24.45 89 CYS A N 1
ATOM 660 C CA . CYS A 1 89 ? 31.381 -30.094 8.862 1.00 25.50 89 CYS A CA 1
ATOM 661 C C . CYS A 1 89 ? 30.565 -30.848 7.816 1.00 27.48 89 CYS A C 1
ATOM 662 O O . CYS A 1 89 ? 29.845 -30.260 6.999 1.00 25.72 89 CYS A O 1
ATOM 665 N N . ARG A 1 90 ? 30.683 -32.176 7.863 1.00 20.93 90 ARG A N 1
ATOM 666 C CA . ARG A 1 90 ? 29.886 -33.081 7.032 1.00 21.60 90 ARG A CA 1
ATOM 667 C C . ARG A 1 90 ? 29.000 -33.950 7.930 1.00 29.67 90 ARG A C 1
ATOM 668 O O . ARG A 1 90 ? 29.511 -34.732 8.741 1.00 26.06 90 ARG A O 1
ATOM 676 N N . ILE A 1 91 ? 27.677 -33.834 7.782 1.00 23.99 91 ILE A N 1
ATOM 677 C CA . ILE A 1 91 ? 26.734 -34.667 8.530 1.00 20.80 91 ILE A CA 1
ATOM 678 C C . ILE A 1 91 ? 26.261 -35.764 7.585 1.00 24.05 91 ILE A C 1
ATOM 679 O O . ILE A 1 91 ? 25.633 -35.463 6.563 1.00 24.43 91 ILE A O 1
ATOM 684 N N . GLY A 1 92 ? 26.547 -37.029 7.933 1.00 23.07 92 GLY A N 1
ATOM 685 C CA . GLY A 1 92 ? 26.217 -38.155 7.077 1.00 26.15 92 GLY A CA 1
ATOM 686 C C . GLY A 1 92 ? 24.727 -38.451 7.025 1.00 26.09 92 GLY A C 1
ATOM 687 O O . GLY A 1 92 ? 23.914 -37.881 7.766 1.00 24.32 92 GLY A O 1
ATOM 688 N N . LYS A 1 93 ? 24.378 -39.371 6.122 1.00 25.81 93 LYS A N 1
ATOM 689 C CA . LYS A 1 93 ? 22.976 -39.737 5.902 1.00 25.20 93 LYS A CA 1
ATOM 690 C C . LYS A 1 93 ? 22.328 -40.219 7.197 1.00 29.82 93 LYS A C 1
ATOM 691 O O . LYS A 1 93 ? 22.900 -41.046 7.926 1.00 25.33 93 LYS A O 1
ATOM 697 N N . ASN A 1 94 ? 21.138 -39.681 7.494 1.00 25.58 94 ASN A N 1
ATOM 698 C CA . ASN A 1 94 ? 20.286 -40.171 8.588 1.00 23.35 94 ASN A CA 1
ATOM 699 C C . ASN A 1 94 ? 20.921 -40.008 9.962 1.00 26.09 94 ASN A C 1
ATOM 700 O O . ASN A 1 94 ? 20.528 -40.709 10.906 1.00 24.74 94 ASN A O 1
ATOM 705 N N . VAL A 1 95 ? 21.872 -39.074 10.086 1.00 23.98 95 VAL A N 1
ATOM 706 C CA . VAL A 1 95 ? 22.468 -38.720 11.384 1.00 20.38 95 VAL A CA 1
ATOM 707 C C . VAL A 1 95 ? 21.482 -37.889 12.198 1.00 26.13 95 VAL A C 1
ATOM 708 O O . VAL A 1 95 ? 20.660 -37.166 11.651 1.00 22.09 95 VAL A O 1
ATOM 712 N N . LEU A 1 96 ? 21.558 -38.005 13.520 1.00 21.13 96 LEU A N 1
ATOM 713 C CA . LEU A 1 96 ? 20.831 -37.129 14.436 1.00 21.23 96 LEU A CA 1
ATOM 714 C C . LEU A 1 96 ? 21.849 -36.293 15.215 1.00 23.29 96 LEU A C 1
ATOM 715 O O . LEU A 1 96 ? 22.720 -36.844 15.889 1.00 23.52 96 LEU A O 1
ATOM 720 N N . VAL A 1 97 ? 21.789 -34.972 15.096 1.00 19.34 97 VAL A N 1
ATOM 721 C CA . VAL A 1 97 ? 22.650 -34.087 15.909 1.00 19.46 97 VAL A CA 1
ATOM 722 C C . VAL A 1 97 ? 21.811 -33.553 17.054 1.00 24.76 97 VAL A C 1
ATOM 723 O O . VAL A 1 97 ? 20.838 -32.828 16.820 1.00 21.33 97 VAL A O 1
ATOM 727 N N . GLY A 1 98 ? 22.172 -33.917 18.290 1.00 21.37 98 GLY A N 1
ATOM 728 C CA . GLY A 1 98 ? 21.322 -33.590 19.427 1.00 20.66 98 GLY A CA 1
ATOM 729 C C . GLY A 1 98 ? 21.203 -32.098 19.667 1.00 20.42 98 GLY A C 1
ATOM 730 O O . GLY A 1 98 ? 22.054 -31.301 19.262 1.00 22.84 98 GLY A O 1
ATOM 731 N N . MET A 1 99 ? 20.101 -31.721 20.356 1.00 19.62 99 MET A N 1
ATOM 732 C CA . MET A 1 99 ? 19.875 -30.319 20.699 1.00 19.57 99 MET A CA 1
ATOM 733 C C . MET A 1 99 ? 21.072 -29.633 21.339 1.00 19.15 99 MET A C 1
ATOM 734 O O . MET A 1 99 ? 21.745 -30.183 22.218 1.00 21.93 99 MET A O 1
ATOM 739 N N . ASN A 1 100 ? 21.335 -28.394 20.872 1.00 17.70 100 ASN A N 1
ATOM 740 C CA . ASN A 1 100 ? 22.302 -27.502 21.509 1.00 18.69 100 ASN A CA 1
ATOM 741 C C . ASN A 1 100 ? 23.729 -28.008 21.399 1.00 22.01 100 ASN A C 1
ATOM 742 O O . ASN A 1 100 ? 24.579 -27.600 22.186 1.00 23.88 100 ASN A O 1
ATOM 747 N N . SER A 1 101 ? 24.015 -28.862 20.417 1.00 22.53 101 SER A N 1
ATOM 748 C CA . SER A 1 101 ? 25.351 -29.410 20.203 1.00 22.67 101 SER A CA 1
ATOM 749 C C . SER A 1 101 ? 26.061 -28.568 19.153 1.00 24.61 101 SER A C 1
ATOM 750 O O . SER A 1 101 ? 25.422 -27.897 18.366 1.00 24.96 101 SER A O 1
ATOM 753 N N . VAL A 1 102 ? 27.387 -28.619 19.155 1.00 21.15 102 VAL A N 1
ATOM 754 C CA . VAL A 1 102 ? 28.235 -27.853 18.247 1.00 19.42 102 VAL A CA 1
ATOM 755 C C . VAL A 1 102 ? 29.116 -28.857 17.518 1.00 26.58 102 VAL A C 1
ATOM 756 O O . VAL A 1 102 ? 29.789 -29.656 18.175 1.00 20.38 102 VAL A O 1
ATOM 760 N N . ILE A 1 103 ? 29.108 -28.822 16.177 1.00 19.25 103 ILE A N 1
ATOM 761 C CA . ILE A 1 103 ? 29.962 -29.683 15.350 1.00 19.74 103 ILE A CA 1
ATOM 762 C C . ILE A 1 103 ? 30.928 -28.786 14.601 1.00 22.25 103 ILE A C 1
ATOM 763 O O . ILE A 1 103 ? 30.489 -27.958 13.797 1.00 22.89 103 ILE A O 1
ATOM 768 N N . LEU A 1 104 ? 32.244 -28.964 14.843 1.00 22.04 104 LEU A N 1
ATOM 769 C CA . LEU A 1 104 ? 33.223 -27.992 14.371 1.00 21.64 104 LEU A CA 1
ATOM 770 C C . LEU A 1 104 ? 33.851 -28.371 13.017 1.00 26.31 104 LEU A C 1
ATOM 771 O O . LEU A 1 104 ? 33.561 -29.396 12.393 1.00 22.16 104 LEU A O 1
ATOM 776 N N . ASP A 1 105 ? 34.711 -27.485 12.532 1.00 24.36 105 ASP A N 1
ATOM 777 C CA . ASP A 1 105 ? 35.110 -27.528 11.143 1.00 22.51 105 ASP A CA 1
ATOM 778 C C . ASP A 1 105 ? 35.853 -28.792 10.797 1.00 24.75 105 ASP A C 1
ATOM 779 O O . ASP A 1 105 ? 36.686 -29.262 11.567 1.00 25.61 105 ASP A O 1
ATOM 784 N N . TYR A 1 106 ? 35.533 -29.321 9.619 1.00 26.69 106 TYR A N 1
ATOM 785 C CA . TYR A 1 106 ? 36.128 -30.526 9.037 1.00 26.36 106 TYR A CA 1
ATOM 786 C C . TYR A 1 106 ? 35.726 -31.797 9.775 1.00 26.89 106 TYR A C 1
ATOM 787 O O . TYR A 1 106 ? 36.178 -32.883 9.388 1.00 26.01 106 TYR A O 1
ATOM 796 N N . ALA A 1 107 ? 34.914 -31.717 10.825 1.00 22.20 107 ALA A N 1
ATOM 797 C CA . ALA A 1 107 ? 34.420 -32.9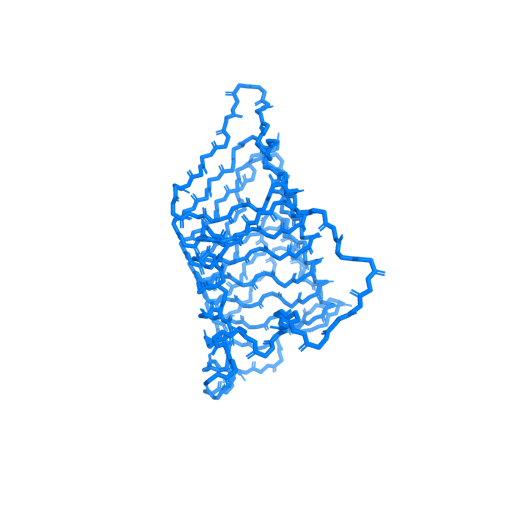48 11.417 1.00 24.40 107 ALA A CA 1
ATOM 798 C C . ALA A 1 107 ? 33.486 -33.646 10.436 1.00 24.50 107 ALA A C 1
ATOM 799 O O . ALA A 1 107 ? 32.840 -33.003 9.595 1.00 29.81 107 ALA A O 1
ATOM 801 N N . GLU A 1 108 ? 33.396 -34.972 10.573 1.00 24.73 108 GLU A N 1
ATOM 802 C CA . GLU A 1 108 ? 32.517 -35.797 9.751 1.00 24.57 108 GLU A CA 1
ATOM 803 C C . GLU A 1 108 ? 31.773 -36.763 10.651 1.00 28.70 108 GLU A C 1
ATOM 804 O O . GLU A 1 108 ? 32.387 -37.395 11.514 1.00 27.54 108 GLU A O 1
ATOM 810 N N . ILE A 1 109 ? 30.457 -36.883 10.458 1.00 24.04 109 ILE A N 1
ATOM 811 C CA . ILE A 1 109 ? 29.654 -37.800 11.266 1.00 25.88 109 ILE A CA 1
ATOM 812 C C . ILE A 1 109 ? 29.125 -38.901 10.355 1.00 26.40 109 ILE A C 1
ATOM 813 O O . ILE A 1 109 ? 28.390 -38.622 9.397 1.00 25.59 109 ILE A O 1
ATOM 818 N N . GLY A 1 110 ? 29.486 -40.161 10.670 1.00 22.75 110 GLY A N 1
ATOM 819 C CA . GLY A 1 110 ? 29.127 -41.276 9.803 1.00 24.63 110 GLY A CA 1
ATOM 820 C C . GLY A 1 110 ? 27.638 -41.586 9.836 1.00 27.01 110 GLY A C 1
ATOM 821 O O . GLY A 1 110 ? 26.923 -41.205 10.773 1.00 26.75 110 GLY A O 1
ATOM 822 N N . GLU A 1 111 ? 27.165 -42.352 8.833 1.00 26.85 111 GLU A N 1
ATOM 823 C CA . GLU A 1 111 ? 25.715 -42.499 8.669 1.00 24.99 111 GLU A CA 1
ATOM 824 C C . GLU A 1 111 ? 25.056 -43.162 9.872 1.00 25.52 111 GLU A C 1
ATOM 825 O O . GLU A 1 111 ? 25.615 -44.071 10.489 1.00 25.99 111 GLU A O 1
ATOM 831 N N . ASN A 1 112 ? 23.843 -42.687 10.201 1.00 23.87 112 ASN A N 1
ATOM 832 C CA . ASN A 1 112 ? 22.942 -43.241 11.217 1.00 24.72 112 ASN A CA 1
ATOM 833 C C . ASN A 1 112 ? 23.418 -42.865 12.630 1.00 26.98 112 ASN A C 1
ATOM 834 O O . ASN A 1 112 ? 22.744 -43.176 13.585 1.00 28.31 112 ASN A O 1
ATOM 839 N N . THR A 1 113 ? 24.546 -42.184 12.783 1.00 21.31 113 THR A N 1
ATOM 840 C CA . THR A 1 113 ? 25.047 -41.955 14.124 1.00 22.28 113 THR A CA 1
ATOM 841 C C . THR A 1 113 ? 24.179 -40.941 14.840 1.00 23.40 113 THR A C 1
ATOM 842 O O . THR A 1 113 ? 23.523 -40.095 14.213 1.00 24.98 113 THR A O 1
ATOM 846 N N . ILE A 1 114 ? 24.182 -41.040 16.172 1.00 21.73 114 ILE A N 1
ATOM 847 C CA . ILE A 1 114 ? 23.476 -40.103 17.041 1.00 21.64 114 ILE A CA 1
ATOM 848 C C . ILE A 1 114 ? 24.481 -39.374 17.924 1.00 23.58 114 ILE A C 1
ATOM 849 O O . ILE A 1 114 ? 25.300 -40.006 18.610 1.00 24.13 114 ILE A O 1
ATOM 854 N N . ILE A 1 115 ? 24.419 -38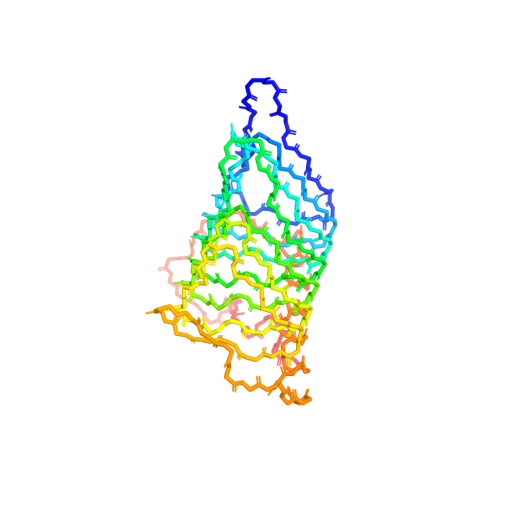.033 17.901 1.00 21.03 115 ILE A N 1
ATOM 855 C CA . ILE A 1 115 ? 25.199 -37.163 18.767 1.00 20.35 115 ILE A CA 1
ATOM 856 C C . ILE A 1 115 ? 24.271 -36.717 19.883 1.00 27.47 115 ILE A C 1
ATOM 857 O O . ILE A 1 115 ? 23.205 -36.144 19.611 1.00 21.78 115 ILE A O 1
ATOM 862 N N . GLY A 1 116 ? 24.652 -36.993 21.132 1.00 24.47 116 GLY A N 1
ATOM 863 C CA . GLY A 1 116 ? 23.832 -36.561 22.248 1.00 22.00 116 GLY A CA 1
ATOM 864 C C . GLY A 1 116 ? 23.672 -35.049 22.326 1.00 20.42 116 GLY A C 1
ATOM 865 O O . GLY A 1 116 ? 24.483 -34.266 21.825 1.00 24.79 116 GLY A O 1
ATOM 866 N N . ALA A 1 117 ? 22.608 -34.626 23.016 1.00 20.26 117 ALA A N 1
ATOM 867 C CA . ALA A 1 117 ? 22.405 -33.196 23.291 1.00 21.21 117 ALA A CA 1
ATOM 868 C C . ALA A 1 117 ? 23.571 -32.594 24.075 1.00 19.97 117 ALA A C 1
ATOM 869 O O . ALA A 1 117 ? 24.254 -33.285 24.845 1.00 23.83 117 ALA A O 1
ATOM 871 N N . ASN A 1 118 ? 23.800 -31.288 23.854 1.00 22.21 118 ASN A N 1
ATOM 872 C CA . ASN A 1 118 ? 24.808 -30.514 24.596 1.00 22.11 118 ASN A CA 1
ATOM 873 C C . ASN A 1 118 ? 26.223 -31.007 24.338 1.00 27.03 118 ASN A C 1
ATOM 874 O O . ASN A 1 118 ? 27.093 -30.895 25.217 1.00 28.60 118 ASN A O 1
ATOM 879 N N . SER A 1 119 ? 26.478 -31.556 23.159 1.00 23.11 119 SER A N 1
ATOM 880 C CA . SER A 1 119 ? 27.786 -32.143 22.867 1.00 25.06 119 SER A CA 1
ATOM 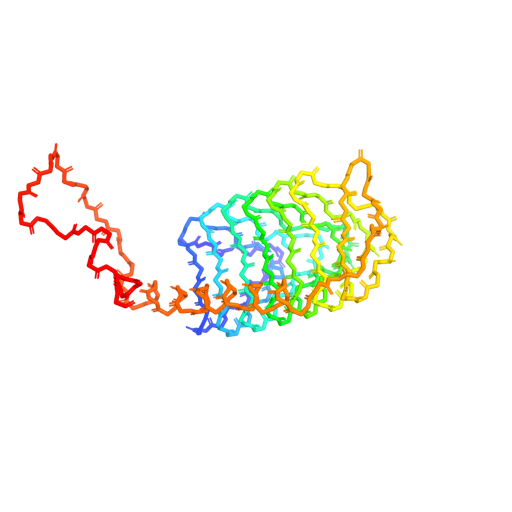881 C C . SER A 1 119 ? 28.614 -31.172 22.054 1.00 24.40 119 SER A C 1
ATOM 882 O O . SER A 1 119 ? 28.079 -30.237 21.464 1.00 22.12 119 SER A O 1
ATOM 885 N N . LEU A 1 120 ? 29.926 -31.441 21.988 1.00 20.66 120 LEU A N 1
ATOM 886 C CA . LEU A 1 120 ? 30.835 -30.676 21.138 1.00 20.75 120 LEU A CA 1
ATOM 887 C C . LEU A 1 120 ? 31.699 -31.677 20.408 1.00 26.11 120 LEU A C 1
ATOM 888 O O . LEU A 1 120 ? 32.435 -32.432 21.051 1.00 24.02 120 LEU A O 1
ATOM 893 N N . VAL A 1 121 ? 31.612 -31.696 19.081 1.00 22.24 121 VAL A N 1
ATOM 894 C CA . VAL A 1 121 ? 32.462 -32.558 18.265 1.00 24.09 121 VAL A CA 1
ATOM 895 C C . VAL A 1 121 ? 33.630 -31.711 17.784 1.00 27.12 121 VAL A C 1
ATOM 896 O O . VAL A 1 121 ? 33.423 -30.727 17.078 1.00 23.90 121 VAL A O 1
ATOM 900 N N . LYS A 1 122 ? 34.855 -32.064 18.185 1.00 24.61 122 LYS A N 1
ATOM 901 C CA . LYS A 1 122 ? 36.034 -31.221 17.917 1.00 25.72 122 LYS A CA 1
ATOM 902 C C . LYS A 1 122 ? 36.371 -31.124 16.428 1.00 26.32 122 LYS A C 1
ATOM 903 O O . LYS A 1 122 ? 36.009 -31.984 15.618 1.00 26.01 122 LYS A O 1
ATOM 909 N N . THR A 1 123 ? 37.113 -30.072 16.079 1.00 25.71 123 THR A N 1
ATOM 910 C CA A THR A 1 123 ? 37.510 -29.882 14.689 0.59 24.30 123 THR A CA 1
ATOM 911 C CA B THR A 1 123 ? 37.537 -29.877 14.691 0.41 24.36 123 THR A CA 1
ATOM 912 C C . THR A 1 123 ? 38.280 -31.113 14.192 1.00 26.70 123 THR A C 1
ATOM 913 O O . THR A 1 123 ? 39.044 -31.740 14.934 1.00 28.54 123 THR A O 1
ATOM 920 N N . LYS A 1 124 ? 37.982 -31.518 12.948 1.00 23.55 124 LYS A N 1
ATOM 921 C CA . LYS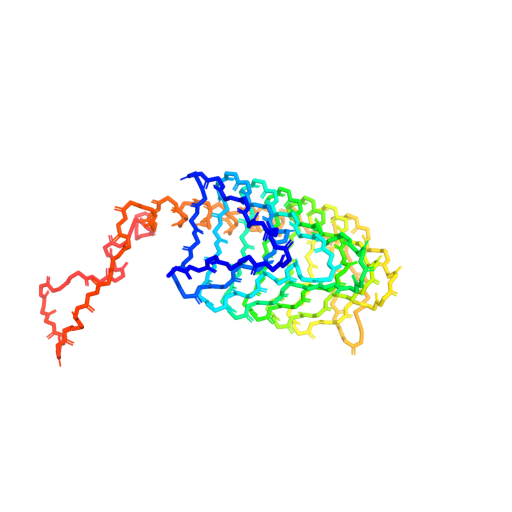 A 1 124 ? 38.616 -32.617 12.210 1.00 27.15 124 LYS A CA 1
ATOM 922 C C . LYS A 1 124 ? 38.294 -33.996 12.782 1.00 30.39 124 LYS A C 1
ATOM 923 O O . LYS A 1 124 ? 38.858 -35.000 12.320 1.00 28.36 124 LYS A O 1
ATOM 929 N N . ASP A 1 125 ? 37.386 -34.093 13.748 1.00 27.64 125 ASP A N 1
ATOM 930 C CA . ASP A 1 125 ? 37.075 -35.404 14.315 1.00 28.68 125 ASP A CA 1
ATOM 931 C C . ASP A 1 125 ? 36.239 -36.203 13.335 1.00 28.79 125 ASP A C 1
ATOM 932 O O . ASP A 1 125 ? 35.232 -35.704 12.818 1.00 28.26 125 ASP A O 1
ATOM 937 N N . ILE A 1 126 ? 36.579 -37.480 13.173 1.00 26.36 126 ILE A N 1
ATOM 938 C CA . ILE A 1 126 ? 35.859 -38.377 12.266 1.00 29.47 126 ILE A CA 1
ATOM 939 C C . ILE A 1 126 ? 35.121 -39.393 13.118 1.00 34.70 126 ILE A C 1
ATOM 940 O O . ILE A 1 126 ? 35.735 -40.283 13.723 1.00 31.59 126 ILE A O 1
ATOM 945 N N . ILE A 1 127 ? 33.806 -39.278 13.176 1.00 27.50 127 ILE A N 1
ATOM 946 C CA . ILE A 1 127 ? 32.978 -40.167 13.984 1.00 25.13 127 ILE A CA 1
ATOM 947 C C . ILE A 1 127 ? 32.436 -41.256 13.064 1.00 28.82 127 ILE A C 1
ATOM 948 O O . ILE A 1 127 ? 31.888 -40.932 11.999 1.00 28.91 127 ILE A O 1
ATOM 953 N N . PRO A 1 128 ? 32.555 -42.536 13.419 1.00 25.16 128 PRO A N 1
ATOM 954 C CA . PRO A 1 128 ? 32.102 -43.597 12.509 1.00 27.16 128 PRO A CA 1
ATOM 955 C C . PRO A 1 128 ? 30.587 -43.666 12.447 1.00 29.47 128 PRO A C 1
ATOM 956 O O . PRO A 1 128 ? 29.881 -42.958 13.161 1.00 27.86 128 PRO A O 1
ATOM 960 N N . ALA A 1 129 ? 30.116 -44.528 11.540 1.00 25.64 129 ALA A N 1
ATOM 961 C CA . ALA A 1 129 ? 28.703 -44.837 11.349 1.00 26.79 129 ALA A CA 1
ATOM 962 C C . ALA A 1 129 ? 28.123 -45.680 12.487 1.00 25.59 129 ALA A C 1
ATOM 963 O O . ALA A 1 129 ? 28.831 -46.441 13.146 1.00 27.83 129 ALA A O 1
ATOM 965 N N . ASN A 1 130 ? 26.808 -45.521 12.706 1.00 23.26 130 ASN A N 1
ATOM 966 C CA . ASN A 1 130 ? 26.024 -46.406 13.553 1.00 25.80 130 ASN A CA 1
ATOM 967 C C . ASN A 1 130 ? 26.466 -46.383 15.018 1.00 27.33 130 ASN A C 1
ATOM 968 O O . ASN A 1 130 ? 26.291 -47.385 15.709 1.00 27.41 130 ASN A O 1
ATOM 973 N N . VAL A 1 131 ? 26.943 -45.249 15.547 1.00 23.89 131 VAL A N 1
ATOM 974 C CA . VAL A 1 131 ? 27.368 -45.164 16.949 1.00 26.16 131 VAL A CA 1
ATOM 975 C C . VAL A 1 131 ? 26.600 -44.071 17.688 1.00 28.78 131 VAL A C 1
ATOM 976 O O . VAL A 1 131 ? 25.922 -43.226 17.108 1.00 25.24 131 VAL A O 1
ATOM 980 N N . LEU A 1 132 ? 26.747 -44.095 19.000 1.00 26.12 132 LEU A N 1
ATOM 981 C CA . LEU A 1 132 ? 26.360 -42.988 19.866 1.00 21.25 132 LEU A CA 1
ATOM 982 C C . LEU A 1 132 ? 27.631 -42.274 20.315 1.00 24.18 132 LEU A C 1
ATOM 983 O O . LEU A 1 132 ? 28.588 -42.922 20.784 1.00 25.41 132 LEU A O 1
ATOM 988 N N . ALA A 1 133 ? 27.650 -40.935 20.170 1.00 25.27 133 ALA A N 1
ATOM 989 C CA . ALA A 1 133 ? 28.773 -40.140 20.661 1.00 27.16 133 ALA A CA 1
ATOM 990 C C . ALA A 1 133 ? 28.197 -39.011 21.482 1.00 27.48 133 ALA A C 1
ATOM 991 O O . ALA A 1 133 ? 27.160 -38.443 21.118 1.00 24.69 133 ALA A O 1
ATOM 993 N N . MET A 1 134 ? 28.829 -38.708 22.615 1.00 23.67 134 MET A N 1
ATOM 994 C CA . MET A 1 134 ? 28.297 -37.633 23.436 1.00 26.11 134 MET A CA 1
ATOM 995 C C . MET A 1 134 ? 29.394 -37.080 24.334 1.00 24.39 134 MET A C 1
ATOM 996 O O . MET A 1 134 ? 30.463 -37.675 24.491 1.00 26.41 134 MET A O 1
ATOM 1001 N N . GLY A 1 135 ? 29.118 -35.914 24.896 1.00 25.50 135 GLY A N 1
ATOM 1002 C CA . GLY A 1 135 ? 30.067 -35.228 25.755 1.00 28.07 135 GLY A CA 1
ATOM 1003 C C . GLY A 1 135 ? 30.509 -33.905 25.150 1.00 27.12 135 GLY A C 1
ATOM 1004 O O . GLY A 1 135 ? 30.261 -33.601 23.992 1.00 25.23 135 GLY A O 1
ATOM 1005 N N . SER A 1 136 ? 31.229 -33.140 25.963 1.00 27.62 136 SER A N 1
ATOM 1006 C CA . SER A 1 136 ? 31.782 -31.860 25.523 1.00 23.01 136 SER A CA 1
ATOM 1007 C C . SER A 1 136 ? 33.164 -31.712 26.154 1.00 26.00 136 SER A C 1
ATOM 1008 O O . SER A 1 136 ? 33.296 -31.232 27.297 1.00 27.19 136 SER A O 1
ATOM 1011 N N . PRO A 1 137 ? 34.229 -32.125 25.440 1.00 23.78 137 PRO A N 1
ATOM 1012 C CA . PRO A 1 137 ? 34.167 -32.630 24.058 1.00 21.50 137 PRO A CA 1
ATOM 1013 C C . PRO A 1 137 ? 33.622 -34.065 23.957 1.00 28.45 137 PRO A C 1
ATOM 1014 O O . PRO A 1 137 ? 33.776 -34.868 24.899 1.00 29.25 137 PRO A O 1
ATOM 1018 N N . ALA A 1 138 ? 33.056 -34.402 22.806 1.00 23.61 138 ALA A N 1
ATOM 1019 C CA . ALA A 1 138 ? 32.397 -35.701 22.683 1.00 22.82 138 ALA A CA 1
ATOM 1020 C C . ALA A 1 138 ? 33.382 -36.807 22.306 1.00 26.75 138 ALA A C 1
ATOM 1021 O O . ALA A 1 138 ? 34.427 -36.575 21.689 1.00 26.06 138 ALA A O 1
ATOM 1023 N N . LYS A 1 139 ? 33.001 -38.036 22.653 1.00 27.38 139 LYS A N 1
ATOM 1024 C CA . LYS A 1 139 ? 33.699 -39.207 22.154 1.00 26.37 139 LYS A CA 1
ATOM 1025 C C . LYS A 1 139 ? 32.679 -40.281 21.835 1.00 24.75 139 LYS A C 1
ATOM 1026 O O . LYS A 1 139 ? 31.530 -40.252 22.300 1.00 25.25 139 LYS A O 1
ATOM 1032 N N . VAL A 1 140 ? 33.124 -41.246 21.033 1.00 27.16 140 VAL A N 1
ATOM 1033 C CA . VAL A 1 140 ? 32.275 -42.385 20.713 1.00 30.12 140 VAL A CA 1
ATOM 1034 C C . VAL A 1 140 ? 32.124 -43.241 21.960 1.00 27.66 140 VAL A C 1
ATOM 1035 O O . VAL A 1 140 ? 33.116 -43.622 22.586 1.00 28.54 140 VAL A O 1
ATOM 1039 N N . ALA A 1 141 ? 30.882 -43.554 22.315 1.00 24.45 141 ALA A N 1
ATOM 1040 C CA . ALA A 1 141 ? 30.573 -44.386 23.474 1.00 23.45 141 ALA A CA 1
ATOM 1041 C C . ALA A 1 141 ? 30.320 -45.845 23.103 1.00 32.12 141 ALA A C 1
ATOM 1042 O O . ALA A 1 141 ? 30.945 -46.750 23.660 1.00 30.07 141 ALA A O 1
ATOM 1044 N N . ARG A 1 142 ? 29.410 -46.103 22.167 1.00 26.96 142 ARG A N 1
ATOM 1045 C CA . ARG A 1 142 ? 29.007 -47.489 21.876 1.00 25.44 142 ARG A CA 1
ATOM 1046 C C . ARG A 1 142 ? 28.254 -47.495 20.551 1.00 25.57 142 ARG A C 1
ATOM 1047 O O . ARG A 1 142 ? 27.892 -46.436 20.021 1.00 26.51 142 ARG A O 1
ATOM 1055 N N . ASP A 1 143 ? 28.028 -48.694 20.015 1.00 26.63 143 ASP A N 1
ATOM 1056 C CA . ASP A 1 143 ? 27.104 -48.816 18.883 1.00 26.70 143 ASP A CA 1
ATOM 1057 C C . ASP A 1 143 ? 25.662 -48.550 19.296 1.00 32.67 143 ASP A C 1
ATOM 1058 O O . ASP A 1 143 ? 25.254 -48.816 20.427 1.00 31.18 143 ASP A O 1
ATOM 1063 N N . LEU A 1 144 ? 24.865 -48.072 18.335 1.00 25.73 144 LEU A N 1
ATOM 1064 C CA . LEU A 1 144 ? 23.409 -47.943 18.505 1.00 25.47 144 LEU A CA 1
ATOM 1065 C C . LEU A 1 144 ? 22.714 -49.319 18.503 1.00 31.44 144 LEU A C 1
ATOM 1066 O O . LEU A 1 144 ? 23.103 -50.237 17.776 1.00 32.00 144 LEU A O 1
ATOM 1071 N N . SER A 1 145 ? 21.646 -49.445 19.274 1.00 28.14 145 SER A N 1
ATOM 1072 C CA . SER A 1 145 ? 20.799 -50.631 19.132 1.00 31.67 145 SER A CA 1
ATOM 1073 C C . SER A 1 145 ? 19.920 -50.503 17.884 1.00 34.19 145 SER A C 1
ATOM 1074 O O . SER A 1 145 ? 19.708 -49.412 17.357 1.00 31.85 145 SER A O 1
ATOM 1077 N N . GLU A 1 146 ? 19.381 -51.633 17.427 1.00 33.88 146 GLU A N 1
ATOM 1078 C CA . GLU A 1 146 ? 18.416 -51.584 16.331 1.00 33.97 146 GLU A CA 1
ATOM 1079 C C . GLU A 1 146 ? 17.205 -50.746 16.710 1.00 36.10 146 GLU A C 1
ATOM 1080 O O . GLU A 1 146 ? 16.691 -49.976 15.892 1.00 35.65 146 GLU A O 1
ATOM 1086 N N . GLN A 1 147 ? 16.717 -50.905 17.945 1.00 38.33 147 GLN A N 1
ATOM 1087 C CA . GLN A 1 147 ? 15.600 -50.093 18.418 1.00 38.56 147 GLN A CA 1
ATOM 1088 C C . GLN A 1 147 ? 15.900 -48.599 18.346 1.00 36.50 147 GLN A C 1
ATOM 1089 O O . GLN A 1 147 ? 15.026 -47.794 17.994 1.00 34.19 147 GLN A O 1
ATOM 1095 N N . GLU A 1 148 ? 17.124 -48.203 18.699 1.00 32.14 148 GLU A N 1
ATOM 1096 C CA . GLU A 1 148 ? 17.469 -46.790 18.667 1.00 31.72 148 GLU A CA 1
ATOM 1097 C C . GLU A 1 148 ? 17.448 -46.259 17.239 1.00 29.26 148 GLU A C 1
ATOM 1098 O O . GLU A 1 148 ? 17.020 -45.123 16.997 1.00 31.58 148 GLU A O 1
ATOM 1104 N N . LYS A 1 149 ? 17.908 -47.060 16.278 1.00 30.70 149 LYS A N 1
ATOM 1105 C CA . LYS A 1 149 ? 17.908 -46.596 14.894 1.00 31.81 149 LYS A CA 1
ATOM 1106 C C . LYS A 1 149 ? 16.488 -46.499 14.346 1.00 28.22 149 LYS A C 1
ATOM 1107 O O . LYS A 1 149 ? 16.163 -45.564 13.599 1.00 30.54 149 LYS A O 1
ATOM 1113 N N . LYS A 1 150 ? 15.618 -47.441 14.709 1.00 31.99 150 LYS A N 1
ATOM 1114 C CA . LYS A 1 150 ? 14.226 -47.333 14.275 1.00 30.09 150 LYS A CA 1
ATOM 1115 C C . LYS A 1 150 ? 13.536 -46.134 14.899 1.00 29.70 150 LYS A C 1
ATOM 1116 O O . LYS A 1 150 ? 12.737 -45.473 14.233 1.00 32.45 150 LYS A O 1
ATOM 1122 N N . TRP A 1 151 ? 13.798 -45.859 16.181 1.00 25.82 151 TRP A N 1
ATOM 1123 C CA . TRP A 1 151 ? 13.236 -44.685 16.835 1.00 28.93 151 TRP A CA 1
ATOM 1124 C C . TRP A 1 151 ? 13.683 -43.419 16.112 1.00 35.11 151 TRP A C 1
ATOM 1125 O O . TRP A 1 151 ? 12.887 -42.499 15.876 1.00 29.80 151 TRP A O 1
ATOM 1136 N N . LYS A 1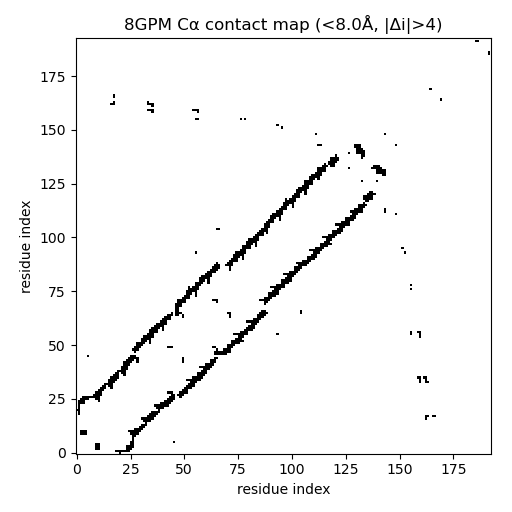 152 ? 14.976 -43.340 15.786 1.00 26.58 152 LYS A N 1
ATOM 1137 C CA . LYS A 1 152 ? 15.468 -42.151 15.090 1.00 27.47 152 LYS A CA 1
ATOM 1138 C C . LYS A 1 152 ? 14.760 -41.992 13.755 1.00 28.91 152 LYS A C 1
ATOM 1139 O O . LYS A 1 152 ? 14.265 -40.910 13.420 1.00 28.15 152 LYS A O 1
ATOM 1145 N N . THR A 1 153 ? 14.691 -43.074 12.981 1.00 25.74 153 THR A N 1
ATOM 1146 C CA . THR A 1 153 ? 14.021 -43.013 11.677 1.00 34.12 153 THR A CA 1
ATOM 1147 C C . THR A 1 153 ? 12.588 -42.500 11.799 1.00 31.27 153 THR A C 1
ATOM 1148 O O . THR A 1 153 ? 12.149 -41.662 10.997 1.00 29.24 153 THR A O 1
ATOM 1152 N N . ARG A 1 154 ? 11.844 -42.992 12.794 1.00 27.05 154 ARG A N 1
ATOM 1153 C CA . ARG A 1 154 ? 10.464 -42.544 12.974 1.00 32.72 154 ARG A CA 1
ATOM 1154 C C . ARG A 1 154 ? 10.432 -41.043 13.232 1.00 28.64 154 ARG A C 1
ATOM 1155 O O . ARG A 1 154 ? 9.563 -40.328 12.715 1.00 31.54 154 ARG A O 1
ATOM 1163 N N . GLY A 1 155 ? 11.382 -40.544 14.031 1.00 26.50 155 GLY A N 1
ATOM 1164 C CA . GLY A 1 155 ? 11.390 -39.126 14.341 1.00 27.36 155 GLY A CA 1
ATOM 1165 C C . GLY A 1 155 ? 11.657 -38.297 13.102 1.00 28.17 155 GLY A C 1
ATOM 1166 O O . GLY A 1 155 ? 11.084 -37.217 12.924 1.00 27.59 155 GLY A O 1
ATOM 1167 N N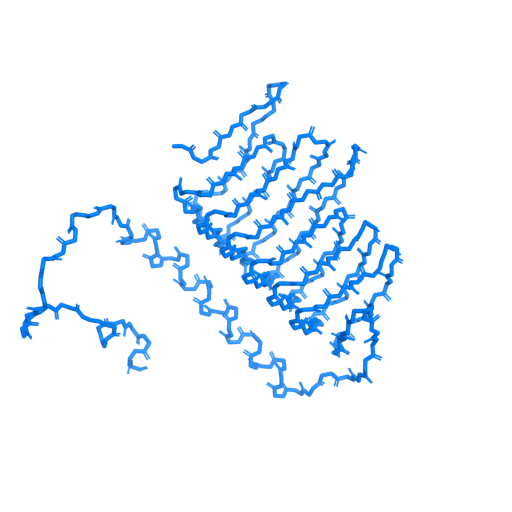 . THR A 1 156 ? 12.559 -38.768 12.235 1.00 25.87 156 THR A N 1
ATOM 1168 C CA . THR A 1 156 ? 12.776 -38.002 11.009 1.00 23.50 156 THR A CA 1
ATOM 1169 C C . THR A 1 156 ? 11.554 -38.098 10.081 1.00 24.44 156 THR A C 1
ATOM 1170 O O . THR A 1 156 ? 11.194 -37.118 9.409 1.00 27.00 156 THR A O 1
ATOM 1174 N N . GLN A 1 157 ? 10.840 -39.228 10.096 1.00 27.33 157 GLN A N 1
ATOM 1175 C CA . GLN A 1 157 ? 9.640 -39.316 9.263 1.00 26.12 157 GLN A CA 1
ATOM 1176 C C . GLN A 1 157 ? 8.579 -38.326 9.726 1.00 30.75 157 GLN A C 1
ATOM 1177 O O . GLN A 1 157 ? 7.830 -37.782 8.898 1.00 28.74 157 GLN A O 1
ATOM 1183 N N . GLU A 1 158 ? 8.512 -38.067 11.043 1.00 27.29 158 GLU A N 1
ATOM 1184 C CA . GLU A 1 158 ? 7.602 -37.035 11.538 1.00 30.67 158 GLU A CA 1
ATOM 1185 C C . GLU A 1 158 ? 7.957 -35.671 10.949 1.00 27.34 158 GLU A C 1
ATOM 1186 O O . GLU A 1 158 ? 7.057 -34.861 10.676 1.00 26.43 158 GLU A O 1
ATOM 1192 N N . TYR A 1 159 ? 9.270 -35.373 10.792 1.00 22.37 159 TYR A N 1
ATOM 1193 C CA . TYR A 1 159 ? 9.648 -34.078 10.212 1.00 25.68 159 TYR A CA 1
ATOM 1194 C C . TYR A 1 159 ? 9.415 -34.038 8.710 1.00 23.61 159 TYR A C 1
ATOM 1195 O O . TYR A 1 159 ? 9.154 -32.959 8.154 1.00 25.35 159 TYR A O 1
ATOM 1204 N N . MET A 1 160 ? 9.540 -35.183 8.031 1.00 25.38 160 MET A N 1
ATOM 1205 C CA . MET A 1 160 ? 9.161 -35.253 6.621 1.00 26.74 160 MET A CA 1
ATOM 1206 C C . MET A 1 160 ? 7.681 -34.943 6.450 1.00 27.69 160 MET A C 1
ATOM 1207 O O . MET A 1 160 ? 7.293 -34.182 5.556 1.00 29.30 160 MET A O 1
ATOM 1212 N N . GLU A 1 161 ? 6.837 -35.502 7.321 1.00 24.53 161 GLU A N 1
ATOM 1213 C CA . GLU A 1 161 ? 5.416 -35.165 7.255 1.00 25.61 161 GLU A CA 1
ATOM 1214 C C . GLU A 1 161 ? 5.170 -33.724 7.695 1.00 27.80 161 GLU A C 1
ATOM 1215 O O . GLU A 1 161 ? 4.261 -33.061 7.168 1.00 28.60 161 GLU A O 1
ATOM 1221 N N . LEU A 1 162 ? 5.948 -33.223 8.671 1.00 26.38 162 LEU A N 1
ATOM 1222 C CA . LEU A 1 162 ? 5.787 -31.835 9.107 1.00 24.03 162 LEU A CA 1
ATOM 1223 C C . LEU A 1 162 ? 6.005 -30.851 7.952 1.00 27.93 162 LEU A C 1
ATOM 1224 O O . LEU A 1 162 ? 5.264 -29.874 7.802 1.00 26.67 162 LEU A O 1
ATOM 1229 N N . ALA A 1 163 ? 7.023 -31.079 7.115 1.00 24.36 163 ALA A N 1
ATOM 1230 C CA . ALA A 1 163 ? 7.244 -30.152 6.016 1.00 25.93 163 ALA A CA 1
ATOM 1231 C C . ALA A 1 163 ? 6.018 -30.101 5.124 1.00 28.99 163 ALA A C 1
ATOM 1232 O O . ALA A 1 163 ? 5.606 -29.020 4.679 1.00 27.90 163 ALA A O 1
ATOM 1234 N N . GLN A 1 164 ? 5.385 -31.257 4.886 1.00 30.62 164 GLN A N 1
ATOM 1235 C CA . GLN A 1 164 ? 4.211 -31.251 4.019 1.00 30.97 164 GLN A CA 1
ATOM 1236 C C . GLN A 1 164 ? 3.033 -30.552 4.687 1.00 30.65 164 GLN A C 1
ATOM 1237 O O . GLN A 1 164 ? 2.293 -29.806 4.021 1.00 29.81 164 GLN A O 1
ATOM 1243 N N . ARG A 1 165 ? 2.840 -30.783 5.999 1.00 28.86 165 ARG A N 1
ATOM 1244 C CA . ARG A 1 165 ? 1.760 -30.117 6.736 1.00 30.39 165 ARG A CA 1
ATOM 1245 C C . ARG A 1 165 ? 1.949 -28.615 6.693 1.00 30.70 165 ARG A C 1
ATOM 1246 O O . ARG A 1 165 ? 0.980 -27.862 6.596 1.00 31.23 165 ARG A O 1
ATOM 1254 N N . CYS A 1 166 ? 3.201 -28.157 6.837 1.00 26.31 166 CYS A N 1
ATOM 1255 C CA . CYS A 1 166 ? 3.461 -26.719 6.833 1.00 27.95 166 CYS A CA 1
ATOM 1256 C C . CYS A 1 166 ? 3.255 -26.137 5.442 1.00 27.96 166 CYS A C 1
ATOM 1257 O O . CYS A 1 166 ? 2.675 -25.053 5.292 1.00 28.44 166 CYS A O 1
ATOM 1260 N N . LEU A 1 167 ? 3.733 -26.827 4.406 1.00 26.52 167 LEU A N 1
ATOM 1261 C CA . LEU A 1 167 ? 3.455 -26.309 3.073 1.00 28.03 167 LEU A CA 1
ATOM 1262 C C . LEU A 1 167 ? 1.960 -26.278 2.821 1.00 32.38 167 LEU A C 1
ATOM 1263 O O . LEU A 1 167 ? 1.467 -25.379 2.126 1.00 34.59 167 LEU A O 1
ATOM 1268 N N . ASN A 1 168 ? 1.220 -27.237 3.404 1.00 28.09 168 ASN A N 1
ATOM 1269 C CA A ASN A 1 168 ? -0.220 -27.354 3.163 0.52 31.15 168 ASN A CA 1
ATOM 1270 C CA B ASN A 1 168 ? -0.213 -27.317 3.129 0.48 31.14 168 ASN A CA 1
ATOM 1271 C C . ASN A 1 168 ? -1.023 -26.340 3.972 1.00 33.84 168 ASN A C 1
ATOM 1272 O O . ASN A 1 168 ? -2.054 -25.839 3.512 1.00 36.26 168 ASN A O 1
ATOM 1281 N N . SER A 1 169 ? -0.596 -26.036 5.180 1.00 31.45 169 SER A N 1
ATOM 1282 C CA . SER A 1 169 ? -1.521 -25.284 6.022 1.00 27.23 169 SER A CA 1
ATOM 1283 C C . SER A 1 169 ? -0.904 -24.265 6.963 1.00 29.54 169 SER A C 1
ATOM 1284 O O . SER A 1 169 ? -1.655 -23.675 7.743 1.00 33.71 169 SER A O 1
ATOM 1287 N N . MET A 1 170 ? 0.401 -24.015 6.962 1.00 26.40 170 MET A N 1
ATOM 1288 C CA . MET A 1 170 ? 0.849 -23.067 7.962 1.00 27.07 170 MET A CA 1
ATOM 1289 C C . MET A 1 170 ? 0.593 -21.657 7.426 1.00 37.99 170 MET A C 1
ATOM 1290 O O . MET A 1 170 ? 0.863 -21.359 6.250 1.00 37.41 170 MET A O 1
ATOM 1295 N N . GLN A 1 171 ? -0.032 -20.814 8.252 1.00 32.03 171 GLN A N 1
ATOM 1296 C CA . GLN A 1 171 ? -0.271 -19.439 7.830 1.00 34.94 171 GLN A CA 1
ATOM 1297 C C . GLN A 1 171 ? -0.230 -18.503 9.025 1.00 33.45 171 GLN A C 1
ATOM 1298 O O . GLN A 1 171 ? -0.554 -18.884 10.154 1.00 32.63 171 GLN A O 1
ATOM 1304 N N . GLU A 1 172 ? 0.178 -17.266 8.758 1.00 33.16 172 GLU A N 1
ATOM 1305 C CA . GLU A 1 172 ? 0.088 -16.229 9.775 1.00 34.35 172 GLU A CA 1
ATOM 1306 C C . GLU A 1 172 ? -1.368 -16.034 10.200 1.00 30.99 172 GLU A C 1
ATOM 1307 O O . GLU A 1 172 ? -2.279 -16.067 9.373 1.00 35.10 172 GLU A O 1
ATOM 1313 N N . VAL A 1 173 ? -1.584 -15.821 11.502 1.00 34.51 173 VAL A N 1
ATOM 1314 C CA . VAL A 1 173 ? -2.921 -15.637 12.052 1.00 31.72 173 VAL A CA 1
ATOM 1315 C C . VAL A 1 173 ? -2.865 -14.664 13.220 1.00 30.84 173 VAL A C 1
ATOM 1316 O O . VAL A 1 173 ? -1.843 -14.525 13.900 1.00 33.56 173 VAL A O 1
ATOM 1320 N N . GLN A 1 174 ? -3.987 -13.991 13.442 1.00 33.78 174 GLN A N 1
ATOM 1321 C CA . GLN A 1 174 ? -4.203 -13.320 14.713 1.00 32.15 174 GLN A CA 1
ATOM 1322 C C . GLN A 1 174 ? -4.495 -14.389 15.767 1.00 33.27 174 GLN A C 1
ATOM 1323 O O . GLN A 1 174 ? -5.359 -15.252 15.545 1.00 32.36 174 GLN A O 1
ATOM 1329 N N . PRO A 1 175 ? -3.817 -14.370 16.912 1.00 33.58 175 PRO A N 1
ATOM 1330 C CA . PRO A 1 175 ? -4.137 -15.331 17.978 1.00 28.34 175 PRO A CA 1
ATOM 1331 C C . PRO A 1 175 ? -5.551 -15.139 18.506 1.00 32.53 175 PRO A C 1
ATOM 1332 O O . PRO A 1 175 ? -6.170 -14.070 18.372 1.00 32.17 175 PRO A O 1
ATOM 1336 N N . LEU A 1 176 ? -6.071 -16.201 19.119 1.00 27.43 176 LEU A N 1
ATOM 1337 C CA . LEU A 1 176 ? -7.313 -16.099 19.872 1.00 28.86 176 LEU A CA 1
ATOM 1338 C C . LEU A 1 176 ? -7.001 -15.428 21.195 1.00 28.19 176 LEU A C 1
ATOM 1339 O O . LEU A 1 176 ? -5.877 -15.516 21.666 1.00 28.16 176 LEU A O 1
ATOM 1344 N N . SER A 1 177 ? -7.981 -14.760 21.813 1.00 29.35 177 SER A N 1
ATOM 1345 C CA . SER A 1 177 ? -7.653 -14.085 23.075 1.00 28.60 177 SER A CA 1
ATOM 1346 C C . SER A 1 177 ? -8.024 -14.898 24.307 1.00 36.60 177 SER A C 1
ATOM 1347 O O . SER A 1 177 ? -7.730 -14.474 25.432 1.00 33.35 177 SER A O 1
ATOM 1350 N N . SER A 1 178 ? -8.663 -16.046 24.122 1.00 32.21 178 SER A N 1
ATOM 1351 C CA . SER A 1 178 ? -8.946 -16.979 25.198 1.00 31.32 178 SER A CA 1
ATOM 1352 C C . SER A 1 178 ? -9.207 -18.333 24.557 1.00 34.17 178 SER A C 1
ATOM 1353 O O . SER A 1 178 ? -9.382 -18.442 23.340 1.00 33.59 178 SER A O 1
ATOM 1356 N N . GLU A 1 179 ? -9.181 -19.371 25.384 1.00 35.56 179 GLU A N 1
ATOM 1357 C CA . GLU A 1 179 ? -9.587 -20.694 24.935 1.00 32.77 179 GLU A CA 1
ATOM 1358 C C . GLU A 1 179 ? -11.100 -20.722 24.730 1.00 36.28 179 GLU A C 1
ATOM 1359 O O . GLU A 1 179 ? -11.845 -19.855 25.206 1.00 38.75 179 GLU A O 1
ATOM 1365 N N . SER A 1 180 ? -11.560 -21.750 24.029 1.00 31.48 180 SER A N 1
ATOM 1366 C CA . SER A 1 180 ? -12.985 -22.015 23.921 1.00 32.50 180 SER A CA 1
ATOM 1367 C C . SER A 1 180 ? -13.174 -23.514 23.771 1.00 31.43 180 SER A C 1
ATOM 1368 O O . SER A 1 180 ? -12.245 -24.242 23.399 1.00 32.50 180 SER A O 1
ATOM 1371 N N . ASP A 1 181 ? -14.408 -23.963 24.031 1.00 33.26 181 ASP A N 1
ATOM 1372 C CA . ASP A 1 181 ? -14.681 -25.389 23.935 1.00 33.97 181 ASP A CA 1
ATOM 1373 C C . ASP A 1 181 ? -14.638 -25.898 22.496 1.00 41.24 181 ASP A C 1
ATOM 1374 O O . ASP A 1 181 ? -14.481 -27.105 22.280 1.00 47.73 181 ASP A O 1
ATOM 1379 N N . ASP A 1 182 ? -14.807 -25.031 21.501 1.00 36.69 182 ASP A N 1
ATOM 1380 C CA . ASP A 1 182 ? -14.865 -25.495 20.117 1.00 36.55 182 ASP A CA 1
ATOM 1381 C C . ASP A 1 182 ? -13.579 -25.243 19.331 1.00 33.95 182 ASP A C 1
ATOM 1382 O O . ASP A 1 182 ? -13.515 -25.587 18.139 1.00 35.27 182 ASP A O 1
ATOM 1387 N N . ARG A 1 183 ? -12.535 -24.694 19.949 1.00 31.49 183 ARG A N 1
ATOM 1388 C CA . ARG A 1 183 ? -11.335 -24.454 19.162 1.00 27.34 183 ARG A CA 1
ATOM 1389 C C . ARG A 1 183 ? -10.643 -25.775 18.837 1.00 26.52 183 ARG A C 1
ATOM 1390 O O . ARG A 1 183 ? -10.732 -26.749 19.590 1.00 29.87 183 ARG A O 1
ATOM 1398 N N . LEU A 1 184 ? -9.987 -25.808 17.684 1.00 29.14 184 LEU A N 1
ATOM 1399 C CA . LEU A 1 184 ? -9.085 -26.902 17.340 1.00 29.22 184 LEU A CA 1
ATOM 1400 C C . LEU A 1 184 ? -7.858 -26.887 18.260 1.00 25.22 184 LEU A C 1
ATOM 1401 O O . LEU A 1 184 ? -7.364 -25.822 18.638 1.00 28.33 184 LEU A O 1
ATOM 1406 N N . THR A 1 185 ? -7.362 -28.077 18.611 1.00 24.04 185 THR A N 1
ATOM 1407 C CA . THR A 1 185 ? -6.235 -28.199 19.542 1.00 25.17 185 THR A CA 1
ATOM 1408 C C . THR A 1 185 ? -5.247 -29.217 18.992 1.00 27.18 185 THR A C 1
ATOM 1409 O O . THR A 1 185 ? -5.434 -29.765 17.901 1.00 27.50 185 THR A O 1
ATOM 1413 N N . TYR A 1 186 ? -4.183 -29.489 19.770 1.00 24.18 186 TYR A N 1
ATOM 1414 C CA . TYR A 1 186 ? -3.241 -30.518 19.353 1.00 22.14 186 TYR A CA 1
ATOM 1415 C C . TYR A 1 186 ? -3.922 -31.878 19.171 1.00 26.38 186 TYR A C 1
ATOM 1416 O O . TYR A 1 186 ? -3.388 -32.730 18.457 1.00 27.93 186 TYR A O 1
ATOM 1425 N N . LYS A 1 187 ? -5.102 -32.093 19.760 1.00 26.84 187 LYS A N 1
ATOM 1426 C CA . LYS A 1 187 ? -5.779 -33.368 19.574 1.00 27.72 187 LYS A CA 1
ATOM 1427 C C . LYS A 1 187 ? -6.306 -33.523 18.156 1.00 31.88 187 LYS A C 1
ATOM 1428 O O . LYS A 1 187 ? -6.649 -34.638 17.750 1.00 36.79 187 LYS A O 1
ATOM 1434 N N . ASP A 1 188 ? -6.367 -32.435 17.398 1.00 29.35 188 ASP A N 1
ATOM 1435 C CA . ASP A 1 188 ? -6.806 -32.482 16.018 1.00 30.46 188 ASP A CA 1
ATOM 1436 C C . ASP A 1 188 ? -5.657 -32.685 15.044 1.00 33.15 188 ASP A C 1
ATOM 1437 O O . ASP A 1 188 ? -5.910 -32.766 13.841 1.00 37.44 188 ASP A O 1
ATOM 1442 N N . PHE A 1 189 ? -4.410 -32.742 15.525 1.00 30.57 189 PHE A N 1
ATOM 1443 C CA . PHE A 1 189 ? -3.297 -33.172 14.680 1.00 35.98 189 PHE A CA 1
ATOM 1444 C C . PHE A 1 189 ? -3.434 -34.670 14.361 1.00 45.32 189 PHE A C 1
ATOM 1445 O O . PHE A 1 189 ? -3.809 -35.481 15.225 1.00 42.08 189 PHE A O 1
ATOM 1453 N N . SER A 1 190 ? -3.040 -35.042 13.134 1.00 46.64 190 SER A N 1
ATOM 1454 C CA . SER A 1 190 ? -3.063 -36.443 12.683 1.00 54.72 190 SER A CA 1
ATOM 1455 C C . SER A 1 190 ? -2.366 -37.394 13.661 1.00 60.26 190 SER A C 1
ATOM 1456 O O . SER A 1 190 ? -2.769 -38.555 13.804 1.00 57.10 190 SER A O 1
ATOM 1459 N N . SER A 1 191 ? -1.293 -36.931 14.313 1.00 56.54 191 SER A N 1
ATOM 1460 C CA . SER A 1 191 ? -0.582 -37.734 15.310 1.00 58.85 191 SER A CA 1
ATOM 1461 C C . SER A 1 191 ? -1.501 -38.280 16.399 1.00 64.83 191 SER A C 1
ATOM 1462 O O . SER A 1 191 ? -1.115 -39.217 17.115 1.00 57.46 191 SER A O 1
ATOM 1464 N N . SER A 1 192 ? -2.695 -37.695 16.562 1.00 59.91 192 SER A N 1
ATOM 1465 C CA . SER A 1 192 ? -3.626 -38.166 17.580 1.00 63.52 192 SER A CA 1
ATOM 1466 C C . SER A 1 192 ? -4.165 -39.553 17.241 1.00 74.10 192 SER A C 1
ATOM 1467 O O . SER A 1 192 ? -4.559 -40.300 18.145 1.00 75.87 192 SER A O 1
ATOM 1470 N N . ASN A 1 193 ? -4.180 -39.914 15.957 1.00 73.42 193 ASN A N 1
ATOM 1471 C CA . ASN A 1 193 ? -4.671 -41.216 15.500 1.00 80.75 193 ASN A CA 1
ATOM 1472 C C . ASN A 1 193 ? -3.542 -42.249 15.387 1.00 84.82 193 ASN A C 1
ATOM 1473 O O . ASN A 1 193 ? -2.366 -41.943 15.623 1.00 80.14 193 ASN A O 1
#

Secondary structure (DSSP, 8-state):
--EE-BTTB--EE-TTSEE-TT-EEEEEEEE-TT-EE-TT-EEEEEEEEEEE-TT-EE-TT-EEE-STT-EEEE-TT-EE-TT-EEES-EEPTT-EE-TT-EE-TT-EE-TT-EEPTT-EEPTT-EE-TTEEEEETTEEEEEEPPHHHHHHHHHHHHHHHHHHHHHHHH----PPPSS--TTS--GGGSGGG-

CATH classification: 2.160.10.10

Solvent-accessible surface area: 10637 Å² total; per-residue (Å²): 121,32,53,121,68,70,142,61,64,125,14,85,52,21,124,85,6,18,23,33,79,61,2,46,0,33,0,34,0,24,2,63,40,10,0,20,0,0,29,128,0,29,0,86,6,39,96,14,99,2,42,0,39,83,32,1,1,0,6,53,63,0,41,0,16,5,114,93,164,26,92,1,38,0,24,52,36,0,18,0,4,76,20,0,67,0,32,10,2,117,0,5,97,24,0,23,0,10,109,95,0,40,0,54,16,156,0,75,4,19,81,35,0,17,1,13,64,101,3,55,1,108,63,138,39,105,7,70,41,50,8,24,0,94,32,80,84,8,146,48,59,113,106,14,52,105,131,51,52,125,166,6,41,129,25,0,74,84,43,55,94,42,0,72,85,7,81,127,74,96,132,174,113,164,110,123,123,84,149,60,162,128,100,138,50,158,122,89,108,92,89,59,130